Protein 4V35 (pdb70)

Foldseek 3Di:
DDDFAFDDPVVLVLLLQLLQPFFCLLSLLSQLRPWGWDAQPVSNWIWTWDDFDQETETEEQIGHDDVSSLVVLVVVLVVSVVVVGWYKYFWYAPVCQVSLVVSFWHWFFWFKWWKAFLQPFDLPDDDDLSVVLVCLQVVCVVQQKDKDKDDQPPPDLVLVVVQVVQQPDLGDSAHDSDSSSLSSFMKMFIDGNNRTFKMWTKRDHNDQAEIETGDITGHPPDPPSRVVNVVSVVSVVSSVVVHGMYIDTTDTLLQDDDDPVDDVSHPVSQLLAADPPGGDNCPCVVVSSCSRVTDMGTIIMITRPPDDCVVVSVRNSSSRD

Radius of gyration: 19.85 Å; Cα contacts (8 Å, |Δi|>4): 636; chains: 1; bounding box: 52×57×40 Å

Nearest PDB structures (foldseek):
  4v35-assembly1_A  TM=1.003E+00  e=7.339E-68  Pseudomonas aeruginosa PAO1
  4v34-assembly1_A  TM=1.002E+00  e=3.582E-64  Pseudomonas aeruginosa PAO1
  7duw-assembly1_A  TM=9.086E-01  e=1.134E-32  Rhizobium tropici
  7f47-assembly1_A  TM=8.900E-01  e=1.685E-32  Rhizobium etli CFN 42
  4v36-assembly2_B  TM=8.864E-01  e=5.857E-29  Bacillus licheniformis

GO terms:
  GO:0055091 phospholipid homeostasis (P, IDA)
  GO:0047637 phosphatidylglycerol alanyltransferase activity (F, IDA)

B-factor: mean 48.6, std 17.63, range [17.89, 118.66]

Secondary structure (DSSP, 8-state):
-PPP----HHHHHHHHHHHHTSS-GGGGGGGGS-SEEEE-TTSS-EEEEEEETTEEEEESSPBS-HHHHHHHHHHHHHHHHHTT-EEEEEEE-GGGHHHHHHTTEEEEEEEEEEEEETTT--TTSSSHHHHHHHHHHHHHHHTTEEEEEE-TT-S-HHHHHHHHHHT----TTS----HHHHTTSEEEEEEETTEEEEEEEEE--SSSSEEEEEEEEE-TTS-TTHHHHHHHHHHHHHHHTT-SEEEEEEEEGGGSPP-TT--GGGTGGGGGSEETTEE---TTHHHHHHTT--EEEEEEEEEETTS-THHHHHHHHHHH-

Organism: Pseudomonas aeruginosa (strain ATCC 15692 / DSM 22644 / CIP 104116 / JCM 14847 / LMG 12228 / 1C / PRS 101 / PAO1) (NCBI:txid208964)

InterPro domains:
  IPR016181 Acyl-CoA N-acyltransferase [SSF55729] (676-851)
  IPR022791 Lysylphosphatidylglycerol synthetase/glycosyltransferase AglD [PF03706] (43-329)
  IPR024320 Phosphatidylglycerol lysyltransferase, C-terminal [PF09924] (565-853)
  IPR051211 Phosphatidylglycerol lysyltransferase [PTHR34697] (87-881)

Sequence (321 aa):
PPAIREPNAEELQRAARIIRHSDQPDGGLALTGDKALLFHESDDAFLMYARRGRSMIALYDPIGPAMQRAELIWQFRDLCDLHHARPVFYQVRAENLPFYMMDIGLTALKLGEEARVDLLRFDLENAGAAMKDLRYTWNRGQRDGLALEFHEPGQAPLDELKAISDAWLEKGFSLGRFTPAYLNFFRIAIVRHQGKPVAFANLLETDSRELASLDLMRVHPDAPKLTMEFLMLGLILHYKAQGHARFSLGMVPLAGLQPRRGAPLTQRLGALVFRRGEQFYNFQGLRRFKDKFQPDWEPRYLAVPAGLDPLVALADTAALIA

Solvent-accessible surface area: 14997 Å² total; per-residue (Å²): 114,116,91,56,138,113,16,74,80,98,20,29,103,76,0,4,74,7,8,108,136,10,77,40,1,36,0,1,4,0,10,26,12,35,0,9,23,33,29,24,96,69,59,49,0,0,1,3,9,15,99,117,50,156,0,0,0,0,1,32,8,2,4,7,70,60,135,33,47,14,77,0,0,126,57,0,53,93,34,0,76,94,28,157,11,54,2,0,0,5,29,0,87,51,98,6,47,80,68,1,99,92,7,30,2,61,19,5,28,0,0,36,8,0,36,1,26,0,127,190,13,57,29,138,70,96,50,73,26,2,133,83,1,67,140,6,56,91,107,0,96,104,54,26,5,57,37,44,72,40,96,58,43,125,10,41,68,114,61,0,31,64,5,7,103,41,125,112,120,124,1,8,28,57,0,68,44,55,67,77,3,1,75,66,14,95,5,0,0,0,52,45,145,48,110,28,2,0,0,0,0,2,1,35,14,105,38,140,93,11,0,2,28,22,2,32,18,25,37,88,113,15,40,113,47,0,76,15,1,0,9,0,3,0,0,41,42,1,69,87,92,36,13,22,110,0,1,7,23,29,0,8,23,39,5,19,145,121,124,99,81,14,81,109,67,68,119,41,0,19,43,5,26,119,115,78,188,100,82,88,74,54,179,41,55,91,59,31,22,59,82,0,104,13,72,62,89,38,12,43,0,0,1,16,36,86,127,98,28,93,70,1,2,52,16,0,15,38,27,13,86

Structure (mmCIF, N/CA/C/O backbone):
data_4V35
#
_entry.id   4V35
#
_cell.length_a   94.180
_cell.length_b   94.180
_cell.length_c   166.860
_cell.angle_alpha   90.00
_cell.angle_beta   90.00
_cell.angle_gamma   90.00
#
_symmetry.space_group_name_H-M   'P 41 2 2'
#
loop_
_entity.id
_entity.type
_entity.pdbx_description
1 polymer 'ALANYL-TRNA-DEPENDENT L-ALANYL- PHOPHATIDYLGLYCEROL SYNTHASE'
2 non-polymer 'SULFATE ION'
3 non-polymer GLYCEROL
4 non-polymer 'ACETATE ION'
5 non-polymer 'CALCIUM ION'
6 non-polymer 'SODIUM ION'
7 non-polymer 'CHLORIDE ION'
8 water water
#
loop_
_atom_site.group_PDB
_atom_site.id
_atom_site.type_symbol
_atom_site.label_atom_id
_atom_site.label_alt_id
_atom_site.label_comp_id
_atom_site.label_asym_id
_atom_site.label_entity_id
_atom_site.label_seq_id
_atom_site.pdbx_PDB_ins_code
_atom_site.Cartn_x
_atom_site.Cartn_y
_atom_site.Cartn_z
_atom_site.occupancy
_atom_site.B_iso_or_equiv
_atom_site.auth_seq_id
_atom_site.auth_comp_id
_atom_site.auth_asym_id
_atom_site.auth_atom_id
_atom_site.pdbx_PDB_model_num
ATOM 1 N N . PRO A 1 7 ? 225.520 117.402 176.369 1.00 92.99 546 PRO A N 1
ATOM 2 C CA . PRO A 1 7 ? 224.621 118.425 176.926 1.00 91.44 546 PRO A CA 1
ATOM 3 C C . PRO A 1 7 ? 223.398 118.639 176.044 1.00 94.42 546 PRO A C 1
ATOM 4 O O . PRO A 1 7 ? 223.562 118.887 174.848 1.00 97.17 546 PRO A O 1
ATOM 8 N N . PRO A 1 8 ? 222.191 118.556 176.629 1.00 93.71 547 PRO A N 1
ATOM 9 C CA . PRO A 1 8 ? 220.919 118.740 175.916 1.00 92.46 547 PRO A CA 1
ATOM 10 C C . PRO A 1 8 ? 220.908 120.003 175.061 1.00 86.00 547 PRO A C 1
ATOM 11 O O . PRO A 1 8 ? 221.524 121.007 175.424 1.00 91.78 547 PRO A O 1
ATOM 15 N N . ALA A 1 9 ? 220.216 119.947 173.931 1.00 72.63 548 ALA A N 1
ATOM 16 C CA . ALA A 1 9 ? 220.251 121.041 172.972 1.00 68.99 548 ALA A CA 1
ATOM 17 C C . ALA A 1 9 ? 219.445 122.248 173.434 1.00 73.16 548 ALA A C 1
ATOM 18 O O . ALA A 1 9 ? 218.378 122.115 174.039 1.00 73.46 548 ALA A O 1
ATOM 20 N N . ILE A 1 10 ? 219.982 123.428 173.152 1.00 74.96 549 ILE A N 1
ATOM 21 C CA . ILE A 1 10 ? 219.263 124.677 173.338 1.00 71.78 549 ILE A CA 1
ATOM 22 C C . ILE A 1 10 ? 218.082 124.728 172.370 1.00 73.70 549 ILE A C 1
ATOM 23 O O . ILE A 1 10 ? 218.259 124.525 171.169 1.00 82.88 549 ILE A O 1
ATOM 28 N N . ARG A 1 11 ? 216.881 124.990 172.878 1.00 66.69 550 ARG A N 1
ATOM 29 C CA . ARG A 1 11 ? 215.708 125.050 172.009 1.00 63.22 550 ARG A CA 1
ATOM 30 C C . ARG A 1 11 ? 214.722 126.151 172.385 1.00 55.99 550 ARG A C 1
ATOM 31 O O . ARG A 1 11 ? 214.761 126.701 173.485 1.00 53.04 550 ARG A O 1
ATOM 39 N N . GLU A 1 12 ? 213.829 126.450 171.450 1.00 58.42 551 GLU A N 1
ATOM 40 C CA . GLU A 1 12 ? 212.762 127.413 171.674 1.00 55.38 551 GLU A CA 1
ATOM 41 C C . GLU A 1 12 ? 211.730 126.848 172.643 1.00 53.18 551 GLU A C 1
ATOM 42 O O . GLU A 1 12 ? 211.544 125.638 172.720 1.00 54.30 551 GLU A O 1
ATOM 48 N N . PRO A 1 13 ? 211.068 127.731 173.404 1.00 53.06 552 PRO A N 1
ATOM 49 C CA . PRO A 1 13 ? 210.069 127.291 174.379 1.00 50.85 552 PRO A CA 1
ATOM 50 C C . PRO A 1 13 ? 208.782 126.782 173.723 1.00 52.28 552 PRO A C 1
ATOM 51 O O . PRO A 1 13 ? 208.449 127.221 172.628 1.00 48.10 552 PRO A O 1
ATOM 55 N N . ASN A 1 14 ? 208.076 125.871 174.389 1.00 55.14 553 ASN A N 1
ATOM 56 C CA . ASN A 1 14 ? 206.74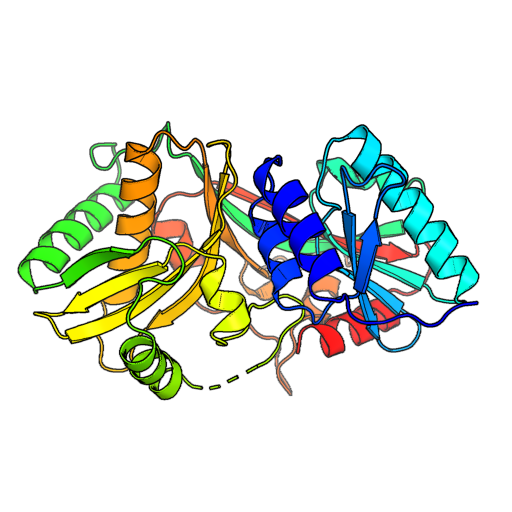7 125.446 173.945 1.00 62.30 553 ASN A CA 1
ATOM 57 C C . ASN A 1 14 ? 205.649 126.349 174.512 1.00 62.91 553 ASN A C 1
ATOM 58 O O . ASN A 1 14 ? 205.925 127.253 175.301 1.00 61.32 553 ASN A O 1
ATOM 63 N N . ALA A 1 15 ? 204.408 126.086 174.116 1.00 64.97 554 ALA A N 1
ATOM 64 C CA . ALA A 1 15 ? 203.276 126.902 174.536 1.00 62.16 554 ALA A CA 1
ATOM 65 C C . ALA A 1 15 ? 203.158 126.945 176.053 1.00 63.18 554 ALA A C 1
ATOM 66 O O . ALA A 1 15 ? 202.783 127.969 176.626 1.00 56.68 554 ALA A O 1
ATOM 68 N N . GLU A 1 16 ? 203.484 125.828 176.694 1.00 62.86 555 GLU A N 1
ATOM 69 C CA . GLU A 1 16 ? 203.390 125.718 178.141 1.00 58.15 555 GLU A CA 1
ATOM 70 C C . GLU A 1 16 ? 204.469 126.556 178.814 1.00 61.41 555 GLU A C 1
ATOM 71 O O . GLU A 1 16 ? 204.218 127.235 179.809 1.00 57.77 555 GLU A O 1
ATOM 77 N N . GLU A 1 17 ? 205.675 126.519 178.265 1.00 59.69 556 GLU A N 1
ATOM 78 C CA . GLU A 1 17 ? 206.765 127.285 178.842 1.00 55.53 556 GLU A CA 1
ATOM 79 C C . GLU A 1 17 ? 206.471 128.779 178.712 1.00 52.63 556 GLU A C 1
ATOM 80 O O . GLU A 1 17 ? 206.770 129.565 179.611 1.00 50.91 556 GLU A O 1
ATOM 86 N N . LEU A 1 18 ? 205.857 129.162 177.601 1.00 49.36 557 LEU A N 1
ATOM 87 C CA . LEU A 1 18 ? 205.505 130.558 177.381 1.00 48.02 557 LEU A CA 1
ATOM 88 C C . LEU A 1 18 ? 204.476 131.036 178.403 1.00 43.68 557 LEU A C 1
ATOM 89 O O . LEU A 1 18 ? 204.562 132.153 178.901 1.00 44.73 557 LEU A O 1
ATOM 94 N N . GLN A 1 19 ? 203.508 130.183 178.716 1.00 45.16 558 GLN A N 1
ATOM 95 C CA . GLN A 1 19 ? 202.507 130.510 179.725 1.00 53.35 558 GLN A CA 1
ATOM 96 C C . GLN A 1 19 ? 203.165 130.693 181.102 1.00 50.94 558 GLN A C 1
ATOM 97 O O . GLN A 1 19 ? 202.782 131.576 181.872 1.00 47.90 558 GLN A O 1
ATOM 103 N N . ARG A 1 20 ? 204.171 129.877 181.399 1.00 52.85 559 ARG A N 1
ATOM 104 C CA . ARG A 1 20 ? 204.925 130.037 182.638 1.00 52.22 559 ARG A CA 1
ATOM 105 C C . ARG A 1 20 ? 205.656 131.373 182.657 1.00 47.87 559 ARG A C 1
ATOM 106 O O . ARG A 1 20 ? 205.644 132.065 183.669 1.00 49.03 559 ARG A O 1
ATOM 114 N N . ALA A 1 21 ? 206.272 131.750 181.537 1.00 43.14 560 ALA A N 1
ATOM 115 C CA . ALA A 1 21 ? 206.950 133.039 181.461 1.00 36.31 560 ALA A CA 1
ATOM 116 C C . ALA A 1 21 ? 205.957 134.173 181.687 1.00 42.23 560 ALA A C 1
ATOM 117 O O . ALA A 1 21 ? 206.225 135.126 182.433 1.00 36.84 560 ALA A O 1
ATOM 119 N N . ALA A 1 22 ? 204.799 134.050 181.048 1.00 38.55 561 ALA A N 1
ATOM 120 C CA . ALA A 1 22 ? 203.761 135.060 181.144 1.00 37.19 561 ALA A CA 1
ATOM 121 C C . ALA A 1 22 ? 203.347 135.298 182.603 1.00 45.07 561 ALA A C 1
ATOM 122 O O . ALA A 1 22 ? 203.181 136.443 183.022 1.00 44.57 561 ALA A O 1
ATOM 124 N N . ARG A 1 23 ? 203.191 134.216 183.367 1.00 37.79 562 ARG A N 1
ATOM 125 C CA . ARG A 1 23 ? 202.838 134.311 184.786 1.00 47.37 562 ARG A CA 1
ATOM 126 C C . ARG A 1 23 ? 203.918 135.079 185.539 1.00 42.51 562 ARG A C 1
ATOM 127 O O . ARG A 1 23 ? 203.640 136.011 186.298 1.00 41.94 562 ARG A O 1
ATOM 131 N N . ILE A 1 24 ? 205.157 134.673 185.309 1.00 37.72 563 ILE A N 1
ATOM 132 C CA . ILE A 1 24 ? 206.300 135.305 185.933 1.00 38.99 563 ILE A CA 1
ATOM 133 C C . ILE A 1 24 ? 206.368 136.795 185.599 1.00 39.40 563 ILE A C 1
ATOM 134 O O . ILE A 1 24 ? 206.617 137.622 186.475 1.00 39.95 563 ILE A O 1
ATOM 139 N N . ILE A 1 25 ? 206.108 137.147 184.345 1.00 41.16 564 ILE A N 1
ATOM 140 C CA . ILE A 1 25 ? 206.137 138.551 183.968 1.00 39.36 564 ILE A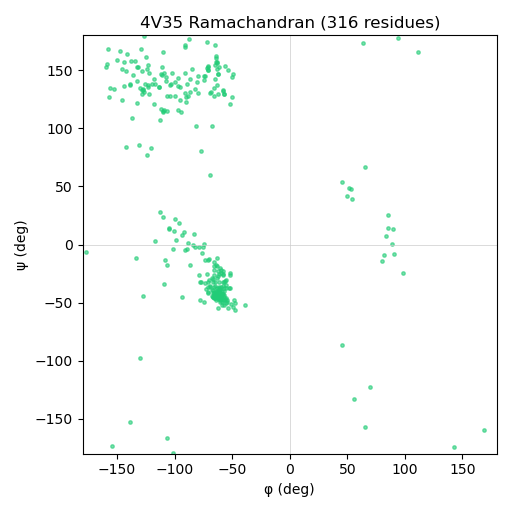 CA 1
ATOM 141 C C . ILE A 1 25 ? 205.050 139.317 184.711 1.00 36.02 564 ILE A C 1
ATOM 142 O O . ILE A 1 25 ? 205.292 140.406 185.225 1.00 41.82 564 ILE A O 1
ATOM 147 N N . ARG A 1 26 ? 203.859 138.734 184.782 1.00 34.08 565 ARG A N 1
ATOM 148 C CA . ARG A 1 26 ? 202.735 139.402 185.428 1.00 37.64 565 ARG A CA 1
ATOM 149 C C . ARG A 1 26 ? 203.043 139.719 186.889 1.00 45.36 565 ARG A C 1
ATOM 150 O O . ARG A 1 26 ? 202.639 140.759 187.411 1.00 45.47 565 ARG A O 1
ATOM 158 N N . HIS A 1 27 ? 203.767 138.815 187.538 1.00 38.80 566 HIS A N 1
ATOM 159 C CA . HIS A 1 27 ? 204.048 138.948 188.961 1.00 40.20 566 HIS A CA 1
ATOM 160 C C . HIS A 1 27 ? 205.248 139.835 189.219 1.00 40.38 566 HIS A C 1
ATOM 161 O O . HIS A 1 27 ? 205.631 140.035 190.359 1.00 44.81 566 HIS A O 1
ATOM 168 N N . SER A 1 28 ? 205.853 140.348 188.156 1.00 32.92 567 SER A N 1
ATOM 169 C CA . SER A 1 28 ? 207.107 141.074 188.287 1.00 32.14 567 SER A CA 1
ATOM 170 C C . SER A 1 28 ? 206.901 142.579 188.238 1.00 32.81 567 SER A C 1
ATOM 171 O O . SER A 1 28 ? 205.780 143.062 188.111 1.00 39.04 567 SER A O 1
ATOM 174 N N . ASP A 1 29 ? 208.000 143.316 188.342 1.00 35.37 568 ASP A N 1
ATOM 175 C CA . ASP A 1 29 ? 207.991 144.741 188.035 1.00 37.76 568 ASP A CA 1
ATOM 176 C C . ASP A 1 29 ? 208.765 144.996 186.752 1.00 30.14 568 ASP A C 1
ATOM 177 O O . ASP A 1 29 ? 209.267 146.087 186.548 1.00 33.70 568 ASP A O 1
ATOM 182 N N . GLN A 1 30 ? 208.878 143.985 185.894 1.00 29.66 569 GLN A N 1
ATOM 183 C CA . GLN A 1 30 ? 209.679 144.121 184.674 1.00 26.12 569 GLN A CA 1
ATOM 184 C C . GLN A 1 30 ? 208.882 143.809 183.408 1.00 30.70 569 GLN A C 1
ATOM 185 O O . GLN A 1 30 ? 209.033 142.730 182.837 1.00 35.11 569 GLN A O 1
ATOM 191 N N . PRO A 1 31 ? 208.036 144.754 182.963 1.00 34.46 570 PRO A N 1
ATOM 192 C CA . PRO A 1 31 ? 207.186 144.534 181.772 1.00 30.38 570 PRO A CA 1
ATOM 193 C C . PRO A 1 31 ? 207.978 144.130 180.518 1.00 33.75 570 PRO A C 1
ATOM 194 O O . PRO A 1 31 ? 207.470 143.391 179.674 1.00 28.19 570 PRO A O 1
ATOM 198 N N . ASP A 1 32 ? 209.218 144.589 180.405 1.00 25.02 571 ASP A N 1
ATOM 199 C CA . ASP A 1 32 ? 210.024 144.265 179.238 1.00 30.90 571 ASP A CA 1
ATOM 200 C C . ASP A 1 32 ? 210.314 142.767 179.110 1.00 33.07 571 ASP A C 1
ATOM 201 O O . ASP A 1 32 ? 210.755 142.303 178.059 1.00 35.74 571 ASP A O 1
ATOM 206 N N . GLY A 1 33 ? 210.028 142.002 180.157 1.00 28.02 572 GLY A N 1
ATOM 207 C CA . GLY A 1 33 ? 210.122 140.559 180.044 1.00 26.98 572 GLY A CA 1
ATOM 208 C C . GLY A 1 33 ? 209.148 139.992 179.028 1.00 27.97 572 GLY A C 1
ATOM 209 O O . GLY A 1 33 ? 209.313 138.853 178.558 1.00 37.13 572 GLY A O 1
ATOM 210 N N . GLY A 1 34 ? 208.126 140.777 178.688 1.00 26.77 573 GLY A N 1
ATOM 211 C CA . GLY A 1 34 ? 207.175 140.407 177.650 1.00 33.28 573 GLY A CA 1
ATOM 212 C C . GLY A 1 34 ? 207.833 140.014 176.326 1.00 37.96 573 GLY A C 1
ATOM 213 O O . GLY A 1 34 ? 207.248 139.266 175.552 1.00 41.99 573 GLY A O 1
ATOM 214 N N . LEU A 1 35 ? 209.050 140.505 176.074 1.00 34.14 574 LEU A N 1
ATOM 215 C CA . LEU A 1 35 ? 209.780 140.158 174.854 1.00 31.91 574 LEU A CA 1
ATOM 216 C C . LEU A 1 35 ? 210.015 138.652 174.754 1.00 37.85 574 LEU A C 1
ATOM 217 O O . LEU A 1 35 ? 210.217 138.122 173.663 1.00 38.79 574 LEU A O 1
ATOM 222 N N . ALA A 1 36 ? 209.965 137.963 175.889 1.00 31.60 575 ALA A N 1
ATOM 223 C CA . ALA A 1 36 ? 210.093 136.506 175.906 1.00 32.08 575 ALA A CA 1
ATOM 224 C C . ALA A 1 36 ? 208.967 135.819 175.138 1.00 36.85 575 ALA A C 1
ATOM 225 O O . ALA A 1 36 ? 209.116 134.693 174.624 1.00 33.22 575 ALA A O 1
ATOM 227 N N . LEU A 1 37 ? 207.831 136.496 175.073 1.00 34.60 576 LEU A N 1
ATOM 228 C CA . LEU A 1 37 ? 206.626 135.868 174.567 1.00 37.69 576 LEU A CA 1
ATOM 229 C C . LEU A 1 37 ? 206.605 135.703 173.044 1.00 37.85 576 LEU A C 1
ATOM 230 O O . LEU A 1 37 ? 205.649 135.150 172.508 1.00 42.72 576 LEU A O 1
ATOM 235 N N . THR A 1 38 ? 207.631 136.176 172.337 1.00 40.12 577 THR A N 1
ATOM 236 C CA . THR A 1 38 ? 207.694 135.917 170.883 1.00 44.52 577 THR A CA 1
ATOM 237 C C . THR A 1 38 ? 208.013 134.453 170.621 1.00 49.59 577 THR A C 1
ATOM 238 O O . THR A 1 38 ? 207.696 133.914 169.569 1.00 50.42 577 THR A O 1
ATOM 242 N N . GLY A 1 39 ? 208.672 133.815 171.579 1.00 54.21 578 GLY A N 1
ATOM 243 C CA . GLY A 1 39 ? 209.029 132.419 171.430 1.00 47.16 578 GLY A CA 1
ATOM 244 C C . GLY A 1 39 ? 210.313 132.189 170.652 1.00 46.03 578 GLY A C 1
ATOM 245 O O . GLY A 1 39 ? 210.653 131.046 170.357 1.00 46.74 578 GLY A O 1
ATOM 246 N N . ASP A 1 40 ? 211.043 133.255 170.333 1.00 43.04 579 ASP A N 1
ATOM 247 C CA . ASP A 1 40 ? 212.281 133.092 169.571 1.00 48.54 579 ASP A CA 1
ATOM 248 C C . ASP A 1 40 ? 213.522 133.112 170.475 1.00 45.34 579 ASP A C 1
ATOM 249 O O . ASP A 1 40 ? 214.650 133.069 169.995 1.00 49.60 579 ASP A O 1
ATOM 254 N N . LYS A 1 41 ? 213.312 133.187 171.783 1.00 39.15 580 LYS A N 1
ATOM 255 C CA . LYS A 1 41 ? 214.425 133.092 172.718 1.00 38.95 580 LYS A CA 1
ATOM 256 C C . LYS A 1 41 ? 214.280 131.878 173.616 1.00 40.20 580 LYS A C 1
ATOM 257 O O . LYS A 1 41 ? 213.185 131.575 174.082 1.00 44.44 580 LYS A O 1
ATOM 263 N N . ALA A 1 42 ? 215.387 131.178 173.847 1.00 32.73 581 ALA A N 1
ATOM 264 C CA . ALA A 1 42 ? 215.408 130.104 174.827 1.00 34.05 581 ALA A CA 1
ATOM 265 C C . ALA A 1 42 ? 215.139 130.661 176.222 1.00 34.35 581 ALA A C 1
ATOM 266 O O . ALA A 1 42 ? 215.458 131.809 176.519 1.00 33.26 581 ALA A O 1
ATOM 268 N N . LEU A 1 43 ? 214.546 129.833 177.071 1.00 41.97 582 LEU A N 1
ATOM 269 C CA . LEU A 1 43 ? 214.174 130.251 178.410 1.00 41.76 582 LEU A CA 1
ATOM 270 C C . LEU A 1 43 ? 214.843 129.366 179.433 1.00 42.99 582 LEU A C 1
ATOM 271 O O . LEU A 1 43 ? 214.789 128.140 179.358 1.00 38.41 582 LEU A O 1
ATOM 276 N N . LEU A 1 44 ? 215.481 130.006 180.394 1.00 38.61 583 LEU A N 1
ATOM 277 C CA . LEU A 1 44 ? 216.102 129.302 181.486 1.00 35.05 583 LEU A CA 1
ATOM 278 C C . LEU A 1 44 ? 215.305 129.645 182.723 1.00 35.34 583 LEU A C 1
ATOM 279 O O . LEU A 1 44 ? 215.240 130.813 183.110 1.00 38.44 583 LEU A O 1
ATOM 284 N N . PHE A 1 45 ? 214.678 128.642 183.324 1.00 36.45 584 PHE A N 1
ATOM 285 C CA . PHE A 1 45 ? 213.827 128.875 184.486 1.00 38.15 584 PHE A CA 1
ATOM 286 C C . PHE A 1 45 ? 214.544 128.623 185.799 1.00 39.11 584 PHE A C 1
ATOM 287 O O . PHE A 1 45 ? 215.272 127.642 185.962 1.00 48.09 584 PHE A O 1
ATOM 295 N N . HIS A 1 46 ? 214.329 129.520 186.745 1.00 40.33 585 HIS A N 1
ATOM 296 C CA . HIS A 1 46 ? 214.792 129.285 188.094 1.00 39.72 585 HIS A CA 1
ATOM 297 C C . HIS A 1 46 ? 214.089 128.046 188.652 1.00 45.63 585 HIS A C 1
ATOM 298 O O . HIS A 1 46 ? 212.930 127.795 188.323 1.00 41.34 585 HIS A O 1
ATOM 305 N N . GLU A 1 47 ? 214.780 127.286 189.497 1.00 51.07 586 GLU A N 1
ATOM 306 C CA . GLU A 1 47 ? 214.248 126.022 190.007 1.00 61.43 586 GLU A CA 1
ATOM 307 C C . GLU A 1 47 ? 213.081 126.217 190.964 1.00 65.70 586 GLU A C 1
ATOM 308 O O . GLU A 1 47 ? 213.145 125.790 192.114 1.00 89.38 586 GLU A O 1
ATOM 310 N N . SER A 1 48 ? 212.014 126.838 190.475 1.00 58.42 587 SER A N 1
ATOM 311 C CA . SER A 1 48 ? 210.825 127.150 191.269 1.00 60.72 587 SER A CA 1
ATOM 312 C C . SER A 1 48 ? 209.759 127.791 190.397 1.00 62.97 587 SER A C 1
ATOM 313 O O . SER A 1 48 ? 208.650 128.059 190.849 1.00 60.27 587 SER A O 1
ATOM 316 N N . ASP A 1 49 ? 210.135 128.060 189.149 1.00 60.37 588 ASP A N 1
ATOM 317 C CA . ASP A 1 49 ? 209.292 128.747 188.172 1.00 62.76 588 ASP A CA 1
ATOM 318 C C . ASP A 1 49 ? 208.756 130.089 188.648 1.00 52.93 588 ASP A C 1
ATOM 319 O O . ASP A 1 49 ? 207.621 130.447 188.368 1.00 62.37 588 ASP A O 1
ATOM 324 N N . ASP A 1 50 ? 209.590 130.836 189.354 1.00 54.24 589 ASP A N 1
ATOM 325 C CA . ASP A 1 50 ? 209.217 132.149 189.847 1.00 51.54 589 ASP A CA 1
ATOM 326 C C . ASP A 1 50 ? 210.118 133.206 189.211 1.00 47.21 589 ASP A C 1
ATOM 327 O O . ASP A 1 50 ? 210.026 134.396 189.520 1.00 45.36 589 ASP A O 1
ATOM 332 N N . ALA A 1 51 ? 210.990 132.753 188.316 1.00 39.82 590 ALA A N 1
ATOM 333 C CA . ALA A 1 51 ? 211.924 133.639 187.629 1.00 37.48 590 ALA A CA 1
ATOM 334 C C . ALA A 1 51 ? 212.433 132.984 186.359 1.00 35.69 590 ALA A C 1
ATOM 335 O O . ALA A 1 51 ? 212.511 131.757 186.270 1.00 35.43 590 ALA A O 1
ATOM 337 N N . PHE A 1 52 ? 212.815 133.789 185.382 1.00 31.90 591 PHE A N 1
ATOM 338 C CA . PHE A 1 52 ? 213.419 133.219 184.194 1.00 30.17 591 PHE A CA 1
ATOM 339 C C . PHE A 1 52 ? 214.402 134.176 183.582 1.00 34.77 591 PHE A C 1
ATOM 340 O O . PHE A 1 52 ? 214.353 135.377 183.848 1.00 35.67 591 PHE A O 1
ATOM 348 N N . LEU A 1 53 ? 215.304 133.604 182.783 1.00 34.44 592 LEU A N 1
ATOM 349 C CA . LEU A 1 53 ? 216.277 134.317 181.975 1.00 36.83 592 LEU A CA 1
ATOM 350 C C . LEU A 1 53 ? 216.018 133.941 180.508 1.00 37.51 592 LEU A C 1
ATOM 351 O O . LEU A 1 53 ? 215.773 132.771 180.202 1.00 35.06 592 LEU A O 1
ATOM 356 N N . MET A 1 54 ? 216.072 134.908 179.601 1.00 30.06 593 MET A N 1
ATOM 357 C CA . MET A 1 54 ? 215.872 134.583 178.193 1.00 34.11 593 MET A CA 1
ATOM 358 C C . MET A 1 54 ? 217.109 134.908 177.388 1.00 33.69 593 MET A C 1
ATOM 359 O O . MET A 1 54 ? 217.802 135.887 177.652 1.00 31.34 593 MET A O 1
ATOM 364 N N . TYR A 1 55 ? 217.406 134.069 176.411 1.00 32.86 594 TYR A N 1
ATOM 365 C CA . TYR A 1 55 ? 218.671 134.209 175.722 1.00 32.72 594 TYR A CA 1
ATOM 366 C C . TYR A 1 55 ? 218.645 133.562 174.340 1.00 35.07 594 TYR A C 1
ATOM 367 O O . TYR A 1 55 ? 217.724 132.821 173.992 1.00 40.27 594 TYR A O 1
ATOM 376 N N . ALA A 1 56 ? 219.671 133.855 173.558 1.00 36.13 595 ALA A N 1
ATOM 377 C CA . ALA A 1 56 ? 219.814 133.273 172.234 1.00 40.41 595 ALA A CA 1
ATOM 378 C C . ALA A 1 56 ? 221.286 133.023 171.967 1.00 39.86 595 ALA A C 1
ATOM 379 O O . ALA A 1 56 ? 222.152 133.638 172.586 1.00 45.44 595 ALA A O 1
ATOM 381 N N . ARG A 1 57 ? 221.566 132.100 171.061 1.00 39.26 596 ARG A N 1
ATOM 382 C CA . ARG A 1 57 ? 222.934 131.769 170.743 1.00 40.88 596 ARG A CA 1
ATOM 383 C C . ARG A 1 57 ? 223.333 132.377 169.401 1.00 43.50 596 ARG A C 1
ATOM 384 O O . ARG A 1 57 ? 222.570 132.374 168.435 1.00 45.74 596 ARG A O 1
ATOM 392 N N . ARG A 1 58 ? 224.531 132.934 169.362 1.00 39.57 597 ARG A N 1
ATOM 393 C CA . ARG A 1 58 ? 225.083 133.438 168.124 1.00 38.63 597 ARG A CA 1
ATOM 394 C C . ARG A 1 58 ? 226.588 133.201 168.176 1.00 38.33 597 ARG A C 1
ATOM 395 O O . ARG A 1 58 ? 227.254 133.612 169.125 1.00 36.67 597 ARG A O 1
ATOM 403 N N . GLY A 1 59 ? 227.122 132.504 167.181 1.00 42.61 598 GLY A N 1
ATOM 404 C CA . GLY A 1 59 ? 228.508 132.077 167.237 1.00 43.00 598 GLY A CA 1
ATOM 405 C C . GLY A 1 59 ? 228.749 131.273 168.504 1.00 45.78 598 GLY A C 1
ATOM 406 O O . GLY A 1 59 ? 227.969 130.389 168.837 1.00 47.98 598 GLY A O 1
ATOM 407 N N . ARG A 1 60 ? 229.819 131.588 169.224 1.00 47.52 599 ARG A N 1
ATOM 408 C CA . ARG A 1 60 ? 230.107 130.897 170.475 1.00 49.83 599 ARG A CA 1
ATOM 409 C C . ARG A 1 60 ? 229.670 131.728 171.673 1.00 46.45 599 ARG A C 1
ATOM 410 O O . ARG A 1 60 ? 230.165 131.544 172.786 1.00 47.72 599 ARG A O 1
ATOM 418 N N . SER A 1 61 ? 228.747 132.653 171.437 1.00 36.15 600 SER A N 1
ATOM 419 C CA . SER A 1 61 ? 228.182 133.443 172.518 1.00 35.09 600 SER A CA 1
ATOM 420 C C . SER A 1 61 ? 226.761 133.016 172.815 1.00 34.82 600 SER A C 1
ATOM 421 O O . SER A 1 61 ? 225.986 132.708 171.907 1.00 38.48 600 SER A O 1
ATOM 424 N N . MET A 1 62 ? 226.431 132.988 174.096 1.00 34.12 601 MET A N 1
ATOM 425 C CA . MET A 1 62 ? 225.052 132.860 174.511 1.00 35.00 601 MET A CA 1
ATOM 426 C C . MET A 1 62 ? 224.663 134.177 175.110 1.00 32.84 601 MET A C 1
ATOM 427 O O . MET A 1 62 ? 225.196 134.603 176.132 1.00 35.44 601 MET A O 1
ATOM 432 N N . ILE A 1 63 ? 223.747 134.846 174.434 1.00 32.81 602 ILE A N 1
ATOM 433 C CA . ILE A 1 63 ? 223.482 136.225 174.736 1.00 27.00 602 ILE A CA 1
ATOM 434 C C . ILE A 1 63 ? 222.121 136.346 175.372 1.00 33.76 602 ILE A C 1
ATOM 435 O O . ILE A 1 63 ? 221.102 136.054 174.741 1.00 28.59 602 ILE A O 1
ATOM 440 N N . ALA A 1 64 ? 222.112 136.767 176.632 1.00 29.32 603 ALA A N 1
ATOM 441 C CA . ALA A 1 64 ? 220.865 136.988 177.343 1.00 28.09 603 ALA A CA 1
ATOM 442 C C . ALA A 1 64 ? 220.264 138.328 176.956 1.00 27.90 603 ALA A C 1
ATOM 443 O O . ALA A 1 64 ? 220.988 139.290 176.724 1.00 32.33 603 ALA A O 1
ATOM 445 N N . LEU A 1 65 ? 218.938 138.388 176.899 1.00 27.45 604 LEU A N 1
ATOM 446 C CA . LEU A 1 65 ? 218.249 139.652 176.690 1.00 31.63 604 LEU A CA 1
ATOM 447 C C . LEU A 1 65 ? 217.789 140.257 178.010 1.00 32.34 604 LEU A C 1
ATOM 448 O O . LEU A 1 65 ? 216.933 139.685 178.665 1.00 30.42 604 LEU A O 1
ATOM 453 N N . TYR A 1 66 ? 218.334 141.419 178.371 1.00 30.63 605 TYR A N 1
ATOM 454 C CA . TYR A 1 66 ? 218.029 142.109 179.643 1.00 27.07 605 TYR A CA 1
ATOM 455 C C . TYR A 1 66 ? 218.453 141.320 180.879 1.00 30.39 605 TYR A C 1
ATOM 456 O O . TYR A 1 66 ? 218.887 140.179 180.792 1.00 30.62 605 TYR A O 1
ATOM 465 N N . ASP A 1 67 ? 218.324 141.950 182.038 1.00 31.06 606 ASP A N 1
ATOM 466 C CA . ASP A 1 67 ? 218.458 141.247 183.299 1.00 27.64 606 ASP A CA 1
ATOM 467 C C . ASP A 1 67 ? 217.367 140.165 183.402 1.00 31.34 606 ASP A C 1
ATOM 468 O O . ASP A 1 67 ? 216.305 140.298 182.807 1.00 34.20 606 ASP A O 1
ATOM 473 N N . PRO A 1 68 ? 217.625 139.088 184.155 1.00 36.00 607 PRO A N 1
ATOM 474 C CA . PRO A 1 68 ? 216.587 138.072 184.395 1.00 31.18 607 PRO A CA 1
ATOM 475 C C . PRO A 1 68 ? 215.284 138.653 184.958 1.00 34.94 607 PRO A C 1
ATOM 476 O O . PRO A 1 68 ? 215.308 139.656 185.649 1.00 28.47 607 PRO A O 1
ATOM 480 N N . ILE A 1 69 ? 214.161 138.015 184.659 1.00 32.75 608 ILE A N 1
ATOM 481 C CA . ILE A 1 69 ? 212.871 138.463 185.139 1.00 28.33 608 ILE A CA 1
ATOM 482 C C . ILE A 1 69 ? 212.495 137.714 186.414 1.00 32.33 608 ILE A C 1
ATOM 483 O O . ILE A 1 69 ? 212.465 136.488 186.420 1.00 38.15 608 ILE A O 1
ATOM 488 N N . GLY A 1 70 ? 212.206 138.444 187.491 1.00 30.47 609 GLY A N 1
ATOM 489 C CA . GLY A 1 70 ? 211.828 137.823 188.753 1.00 28.86 609 GLY A CA 1
ATOM 490 C C . GLY A 1 70 ? 212.388 138.576 189.951 1.00 34.44 609 GLY A C 1
ATOM 491 O O . GLY A 1 70 ? 212.970 139.647 189.792 1.00 39.30 609 GLY A O 1
ATOM 492 N N . PRO A 1 71 ? 212.205 138.025 191.162 1.00 37.64 610 PRO A N 1
ATOM 493 C CA . PRO A 1 71 ? 212.715 138.634 192.404 1.00 39.85 610 PRO A CA 1
ATOM 494 C C . PRO A 1 71 ? 214.243 138.708 192.465 1.00 45.30 610 PRO A C 1
ATOM 495 O O . PRO A 1 71 ? 214.943 137.949 191.792 1.00 43.56 610 PRO A O 1
ATOM 499 N N . ALA A 1 72 ? 214.754 139.621 193.283 1.00 51.86 611 ALA A N 1
ATOM 500 C CA . ALA A 1 72 ? 216.179 139.975 193.267 1.00 52.35 611 ALA A CA 1
ATOM 501 C C . ALA A 1 72 ? 217.119 138.778 193.438 1.00 40.58 611 ALA A C 1
ATOM 502 O O . ALA A 1 72 ? 218.080 138.595 192.674 1.00 38.49 611 ALA A O 1
ATOM 504 N N . MET A 1 73 ? 216.824 137.974 194.450 1.00 37.96 612 MET A N 1
ATOM 505 C CA . MET A 1 73 ? 217.633 136.812 194.779 1.00 41.26 612 MET A CA 1
ATOM 506 C C . MET A 1 73 ? 217.620 135.806 193.632 1.00 41.83 612 MET A C 1
ATOM 507 O O . MET A 1 73 ? 218.657 135.272 193.242 1.00 40.33 612 MET A O 1
ATOM 512 N N . GLN A 1 74 ? 216.442 135.571 193.074 1.00 38.96 613 GLN A N 1
ATOM 513 C CA . GLN A 1 74 ? 216.329 134.667 191.940 1.00 35.90 613 GLN A CA 1
ATOM 514 C C . GLN A 1 74 ? 217.054 135.199 190.716 1.00 35.76 613 GLN A C 1
ATOM 515 O O . GLN A 1 74 ? 217.628 134.419 189.958 1.00 36.43 613 GLN A O 1
ATOM 521 N N . ARG A 1 75 ? 217.041 136.517 190.521 1.00 39.34 614 ARG A N 1
ATOM 522 C CA . ARG A 1 75 ? 217.792 137.096 189.402 1.00 34.95 614 ARG A CA 1
ATOM 523 C C . ARG A 1 75 ? 219.275 136.796 189.594 1.00 39.95 614 ARG A C 1
ATOM 524 O O . ARG A 1 75 ? 219.960 136.330 188.672 1.00 41.05 614 ARG A O 1
ATOM 532 N N . ALA A 1 76 ? 219.764 137.029 190.810 1.00 38.49 615 ALA A N 1
ATOM 533 C CA . ALA A 1 76 ? 221.176 136.807 191.083 1.00 39.33 615 ALA A CA 1
ATOM 534 C C . ALA A 1 76 ? 221.536 135.331 190.858 1.00 37.94 615 ALA A C 1
ATOM 535 O O . ALA A 1 76 ? 222.570 135.013 190.278 1.00 35.70 615 ALA A O 1
ATOM 537 N N . GLU A 1 77 ? 220.656 134.436 191.295 1.00 31.77 616 GLU A N 1
ATOM 538 C CA . GLU A 1 77 ? 220.883 133.005 191.153 1.00 36.59 616 GLU A CA 1
ATOM 539 C C . GLU A 1 77 ? 220.812 132.562 189.686 1.00 39.97 616 GLU A C 1
ATOM 540 O O . GLU A 1 77 ? 221.571 131.693 189.250 1.00 37.46 616 GLU A O 1
ATOM 546 N N . LEU A 1 78 ? 219.923 133.169 188.913 1.00 30.17 617 LEU A N 1
ATOM 547 C CA . LEU A 1 78 ? 219.837 132.808 187.500 1.00 37.60 617 LEU A CA 1
ATOM 548 C C . LEU A 1 78 ? 221.109 133.225 186.751 1.00 38.94 617 LEU A C 1
ATOM 549 O O . LEU A 1 78 ? 221.558 132.546 185.821 1.00 39.58 617 LEU A O 1
ATOM 554 N N . ILE A 1 79 ? 221.717 134.319 187.185 1.00 30.87 618 ILE A N 1
ATOM 555 C CA . ILE A 1 79 ? 222.931 134.775 186.538 1.00 33.40 618 ILE A CA 1
ATOM 556 C C . ILE A 1 79 ? 224.046 133.740 186.743 1.00 36.30 618 ILE A C 1
ATOM 557 O O . ILE A 1 79 ? 224.722 133.367 185.778 1.00 33.88 618 ILE A O 1
ATOM 562 N N . TRP A 1 80 ? 224.215 133.240 187.972 1.00 33.61 619 TRP A N 1
ATOM 563 C CA . TRP A 1 80 ? 225.165 132.149 188.199 1.00 34.89 619 TRP A CA 1
ATOM 564 C C . TRP A 1 80 ? 224.788 130.884 187.403 1.00 42.04 619 TRP A C 1
ATOM 565 O O . TRP A 1 80 ? 225.654 130.241 186.812 1.00 44.42 619 TRP A O 1
ATOM 576 N N . GLN A 1 81 ? 223.505 130.536 187.376 1.00 40.16 620 GLN A N 1
ATOM 577 C CA . GLN A 1 81 ? 223.044 129.403 186.571 1.00 42.26 620 GLN A CA 1
ATOM 578 C C . GLN A 1 81 ? 223.473 129.541 185.118 1.00 40.83 620 GLN A C 1
ATOM 579 O O . GLN A 1 81 ? 224.002 128.609 184.513 1.00 43.01 620 GLN A O 1
ATOM 585 N N . PHE A 1 82 ? 223.247 130.727 184.575 1.00 35.05 621 PHE A N 1
ATOM 586 C CA . PHE A 1 82 ? 223.576 130.996 183.187 1.00 40.26 621 PHE A CA 1
ATOM 587 C C . PHE A 1 82 ? 225.067 130.837 182.943 1.00 39.06 621 PHE A C 1
ATOM 588 O O . PHE A 1 82 ? 225.469 130.344 181.880 1.00 34.14 621 PHE A O 1
ATOM 596 N N . ARG A 1 83 ? 225.884 131.234 183.921 1.00 34.97 622 ARG A N 1
ATOM 597 C CA . ARG A 1 83 ? 227.331 131.099 183.765 1.00 33.91 622 ARG A CA 1
ATOM 598 C C . ARG A 1 83 ? 227.673 129.615 183.660 1.00 40.84 622 ARG A C 1
ATOM 599 O O . ARG A 1 83 ? 228.441 129.210 182.788 1.00 37.69 622 ARG A O 1
ATOM 607 N N . ASP A 1 84 ? 227.079 128.809 184.531 1.00 35.54 623 ASP A N 1
ATOM 608 C CA . ASP A 1 84 ? 227.278 127.366 184.483 1.00 46.71 623 ASP A CA 1
ATOM 609 C C . ASP A 1 84 ? 226.839 126.794 183.148 1.00 44.29 623 ASP A C 1
ATOM 610 O O . ASP A 1 84 ? 227.507 125.935 182.580 1.00 41.89 623 ASP A O 1
ATOM 615 N N . LEU A 1 85 ? 225.698 127.273 182.663 1.00 40.28 624 LEU A N 1
ATOM 616 C CA . LEU A 1 85 ? 225.101 126.733 181.458 1.00 43.99 624 LEU A CA 1
ATOM 617 C C . LEU A 1 85 ? 225.982 127.053 180.241 1.00 46.88 624 LEU A C 1
ATOM 618 O O . LEU A 1 85 ? 226.167 126.220 179.353 1.00 43.59 624 LEU A O 1
ATOM 623 N N . CYS A 1 86 ? 226.544 128.256 180.223 1.00 35.67 625 CYS A N 1
ATOM 624 C CA . CYS A 1 86 ? 227.460 128.638 179.166 1.00 34.68 625 CYS A CA 1
ATOM 625 C C . CYS A 1 86 ? 228.721 127.783 179.221 1.00 48.20 625 CYS A C 1
ATOM 626 O O . CYS A 1 86 ? 229.209 127.319 178.180 1.00 45.53 625 CYS A O 1
ATOM 629 N N . ASP A 1 87 ? 229.249 127.556 180.424 1.00 38.06 626 ASP A N 1
ATOM 630 C CA . ASP A 1 87 ? 230.443 126.715 180.542 1.00 49.07 626 ASP A CA 1
ATOM 631 C C . ASP A 1 87 ? 230.142 125.306 180.049 1.00 46.72 626 ASP A C 1
ATOM 632 O O . ASP A 1 87 ? 230.959 124.676 179.385 1.00 52.99 626 ASP A O 1
ATOM 637 N N . LEU A 1 88 ? 228.952 124.823 180.366 1.00 47.10 627 LEU A N 1
ATOM 638 C CA . LEU A 1 88 ? 228.535 123.504 179.926 1.00 53.36 627 LEU A CA 1
ATOM 639 C C . LEU A 1 88 ? 228.458 123.426 178.393 1.00 57.26 627 LEU A C 1
ATOM 640 O O . LEU A 1 88 ? 228.659 122.364 177.810 1.00 62.57 627 LEU A O 1
ATOM 645 N N . HIS A 1 89 ? 228.180 124.551 177.738 1.00 52.89 628 HIS A N 1
ATOM 646 C CA . HIS A 1 89 ? 228.070 124.547 176.280 1.00 52.56 628 HIS A CA 1
ATOM 647 C C . HIS A 1 89 ? 229.281 125.161 175.585 1.00 53.49 628 HIS A C 1
ATOM 648 O O . HIS A 1 89 ? 229.218 125.450 174.391 1.00 56.28 628 HIS A O 1
ATOM 655 N N . HIS A 1 90 ? 230.374 125.341 176.327 1.00 47.02 629 HIS A N 1
ATOM 656 C CA . HIS A 1 90 ? 231.621 125.896 175.784 1.00 51.81 629 HIS A CA 1
ATOM 657 C C . HIS A 1 90 ? 231.351 127.199 175.037 1.00 54.97 629 HIS A C 1
ATOM 658 O O . HIS A 1 90 ? 231.792 127.392 173.896 1.00 56.37 629 HIS A O 1
ATOM 665 N N . ALA A 1 91 ? 230.607 128.079 175.701 1.00 43.21 630 ALA A N 1
ATOM 666 C CA . ALA A 1 91 ? 230.176 129.334 175.130 1.00 36.83 630 ALA A CA 1
ATOM 667 C C . ALA A 1 91 ? 230.443 130.460 176.119 1.00 44.60 630 ALA A C 1
ATOM 668 O O . ALA A 1 91 ? 230.485 130.236 177.329 1.00 44.49 630 ALA A O 1
ATOM 670 N N . ARG A 1 92 ? 230.636 131.667 175.605 1.00 46.60 631 ARG A N 1
ATOM 671 C CA . ARG A 1 92 ? 230.859 132.823 176.465 1.00 45.98 631 ARG A CA 1
ATOM 672 C C . ARG A 1 92 ? 229.524 133.468 176.830 1.00 40.77 631 ARG A C 1
ATOM 673 O O . ARG A 1 92 ? 228.625 133.579 175.987 1.00 42.55 631 ARG A O 1
ATOM 681 N N . PRO A 1 93 ? 229.375 133.865 178.100 1.00 33.84 632 PRO A N 1
ATOM 682 C CA . PRO A 1 93 ? 228.152 134.576 178.472 1.00 27.73 632 PRO A CA 1
ATOM 683 C C . PRO A 1 93 ? 228.199 136.049 178.091 1.00 32.98 632 PRO A C 1
ATOM 684 O O . PRO A 1 93 ? 229.234 136.696 178.235 1.00 34.10 632 PRO A O 1
ATOM 688 N N . VAL A 1 94 ? 227.072 136.556 177.600 1.00 24.72 633 VAL A N 1
ATOM 689 C CA . VAL A 1 94 ? 226.914 137.959 177.275 1.00 23.60 633 VAL A CA 1
ATOM 690 C C . VAL A 1 94 ? 225.531 138.367 177.732 1.00 27.87 633 VAL A C 1
ATOM 691 O O . VAL A 1 94 ? 224.582 137.610 177.560 1.00 27.19 633 VAL A O 1
ATOM 695 N N . PHE A 1 95 ? 225.409 139.536 178.351 1.00 23.49 634 PHE A N 1
ATOM 696 C CA . PHE A 1 95 ? 224.085 140.049 178.685 1.00 27.69 634 PHE A CA 1
ATOM 697 C C . PHE A 1 95 ? 223.834 141.361 177.962 1.00 28.59 634 PHE A C 1
ATOM 698 O O . PHE A 1 95 ? 224.570 142.334 178.139 1.00 30.12 634 PHE A O 1
ATOM 706 N N . TYR A 1 96 ? 222.789 141.381 177.149 1.00 25.30 635 TYR A N 1
ATOM 707 C CA . TYR A 1 96 ? 222.445 142.563 176.379 1.00 24.19 635 TYR A CA 1
ATOM 708 C C . TYR A 1 96 ? 221.485 143.491 177.113 1.00 27.20 635 TYR A C 1
ATOM 709 O O . TYR A 1 96 ? 220.380 143.080 177.499 1.00 29.22 635 TYR A O 1
ATOM 718 N N . GLN A 1 97 ? 221.919 144.739 177.285 1.00 23.39 636 GLN A N 1
ATOM 719 C CA . GLN A 1 97 ? 221.098 145.828 177.834 1.00 26.60 636 GLN A CA 1
ATOM 720 C C . GLN A 1 97 ? 220.705 145.609 179.294 1.00 28.07 636 GLN A C 1
ATOM 721 O O . GLN A 1 97 ? 219.533 145.426 179.613 1.00 31.73 636 GLN A O 1
ATOM 727 N N . VAL A 1 98 ? 221.677 145.635 180.193 1.00 28.08 637 VAL A N 1
ATOM 728 C CA . VAL A 1 98 ? 221.343 145.415 181.593 1.00 29.24 637 VAL A CA 1
ATOM 729 C C . VAL A 1 98 ? 221.504 146.697 182.409 1.00 27.45 637 VAL A C 1
ATOM 730 O O . VAL A 1 98 ? 222.117 147.659 181.952 1.00 30.58 637 VAL A O 1
ATOM 734 N N . ARG A 1 99 ? 220.944 146.695 183.615 1.00 25.85 638 ARG A N 1
ATOM 735 C CA . ARG A 1 99 ? 220.938 147.877 184.482 1.00 26.57 638 ARG A CA 1
ATOM 736 C C . ARG A 1 99 ? 222.145 147.887 185.394 1.00 31.13 638 ARG A C 1
ATOM 737 O O . ARG A 1 99 ? 222.643 146.836 185.816 1.00 29.27 638 ARG A O 1
ATOM 745 N N . ALA A 1 100 ? 222.607 149.089 185.703 1.00 32.72 639 ALA A N 1
ATOM 746 C CA . ALA A 1 100 ? 223.777 149.268 186.542 1.00 31.49 639 ALA A CA 1
ATOM 747 C C . ALA A 1 100 ? 223.693 148.503 187.864 1.00 34.62 639 ALA A C 1
ATOM 748 O O . ALA A 1 100 ? 224.693 147.973 188.338 1.00 40.87 639 ALA A O 1
ATOM 750 N N . GLU A 1 101 ? 222.501 148.433 188.454 1.00 40.25 640 GLU A N 1
ATOM 751 C CA . GLU A 1 101 ? 222.365 147.830 189.784 1.00 46.07 640 GLU A CA 1
ATOM 752 C C . GLU A 1 101 ? 222.724 146.341 189.768 1.00 40.25 640 GLU A C 1
ATOM 753 O O . GLU A 1 101 ? 223.007 145.766 190.804 1.00 32.63 640 GLU A O 1
ATOM 759 N N . ASN A 1 102 ? 222.749 145.718 188.595 1.00 32.43 641 ASN A N 1
ATOM 760 C CA . ASN A 1 102 ? 223.071 144.293 188.540 1.00 35.96 641 ASN A CA 1
ATOM 761 C C . ASN A 1 102 ? 224.499 144.006 188.115 1.00 33.75 641 ASN A C 1
ATOM 762 O O . ASN A 1 102 ? 224.930 142.846 188.105 1.00 30.13 641 ASN A O 1
ATOM 767 N N . LEU A 1 103 ? 225.236 145.059 187.768 1.00 29.45 642 LEU A N 1
ATOM 768 C CA . LEU A 1 103 ? 226.649 144.890 187.409 1.00 35.47 642 LEU A CA 1
ATOM 769 C C . LEU A 1 103 ? 227.448 144.139 188.474 1.00 38.34 642 LEU A C 1
ATOM 770 O O . LEU A 1 103 ? 228.322 143.350 188.113 1.00 33.41 642 LEU A O 1
ATOM 775 N N . PRO A 1 104 ? 227.163 144.362 189.781 1.00 36.69 643 PRO A N 1
ATOM 776 C CA . PRO A 1 104 ? 227.989 143.564 190.704 1.00 38.65 643 PRO A CA 1
ATOM 777 C C . PRO A 1 104 ? 227.777 142.057 190.512 1.00 32.75 643 PRO A C 1
ATOM 778 O O . PRO A 1 104 ? 228.709 141.272 190.687 1.00 35.91 643 PRO A O 1
ATOM 782 N N . PHE A 1 105 ? 226.570 141.656 190.140 1.00 28.82 644 PHE A N 1
ATOM 783 C CA . PHE A 1 105 ? 226.322 140.244 189.889 1.00 30.68 644 PHE A CA 1
ATOM 784 C C . PHE A 1 105 ? 227.062 139.788 188.625 1.00 40.33 644 PHE A C 1
ATOM 785 O O . PHE A 1 105 ? 227.561 138.672 188.564 1.00 34.64 644 PHE A O 1
ATOM 793 N N . TYR A 1 106 ? 227.153 140.646 187.614 1.00 32.95 645 TYR A N 1
ATOM 794 C CA . TYR A 1 106 ? 227.852 140.214 186.405 1.00 27.35 645 TYR A CA 1
ATOM 795 C C . TYR A 1 106 ? 229.352 140.153 186.694 1.00 35.50 645 TYR A C 1
ATOM 796 O O . TYR A 1 106 ? 230.041 139.256 186.178 1.00 29.21 645 TYR A O 1
ATOM 805 N N A MET A 1 107 ? 229.901 141.055 187.504 0.45 36.61 646 MET A N 1
ATOM 806 N N B MET A 1 107 ? 229.796 141.087 187.551 0.55 35.59 646 MET A N 1
ATOM 807 C CA A MET A 1 107 ? 231.338 140.924 187.762 0.45 38.26 646 MET A CA 1
ATOM 808 C CA B MET A 1 107 ? 231.181 141.209 188.026 0.55 39.33 646 MET A CA 1
ATOM 809 C C A MET A 1 107 ? 231.585 139.630 188.506 0.45 40.25 646 MET A C 1
ATOM 810 C C B MET A 1 107 ? 231.617 139.941 188.767 0.55 40.45 646 MET A C 1
ATOM 811 O O A MET A 1 107 ? 232.587 138.959 188.280 0.45 38.32 646 MET A O 1
ATOM 812 O O B MET A 1 107 ? 232.792 139.596 188.783 0.55 43.58 646 MET A O 1
ATOM 821 N N . ASP A 1 108 ? 230.656 139.250 189.373 1.00 43.39 647 ASP A N 1
ATOM 822 C CA . ASP A 1 108 ? 230.926 138.078 190.186 1.00 45.98 647 ASP A CA 1
ATOM 823 C C . ASP A 1 108 ? 230.996 136.812 189.337 1.00 36.42 647 ASP A C 1
ATOM 824 O O . ASP A 1 108 ? 231.688 135.871 189.695 1.00 41.27 647 ASP A O 1
ATOM 829 N N . ILE A 1 109 ? 230.320 136.793 188.194 1.00 33.10 648 ILE A N 1
ATOM 830 C CA . ILE A 1 109 ? 230.472 135.651 187.299 1.00 38.79 648 ILE A CA 1
ATOM 831 C C . ILE A 1 109 ? 231.516 135.934 186.210 1.00 37.51 648 ILE A C 1
ATOM 832 O O . ILE A 1 109 ? 231.568 135.258 185.183 1.00 36.57 648 ILE A O 1
ATOM 837 N N . GLY A 1 110 ? 232.352 136.937 186.449 1.00 34.17 649 GLY A N 1
ATOM 838 C CA . GLY A 1 110 ? 233.510 137.179 185.607 1.00 36.47 649 GLY A CA 1
ATOM 839 C C . GLY A 1 110 ? 233.289 138.017 184.349 1.00 42.15 649 GLY A C 1
ATOM 840 O O . GLY A 1 110 ? 234.054 137.900 183.390 1.00 44.73 649 GLY A O 1
ATOM 841 N N . LEU A 1 111 ? 232.270 138.870 184.354 1.00 29.72 650 LEU A N 1
ATOM 842 C CA . LEU A 1 111 ? 232.009 139.756 183.225 1.00 35.41 650 LEU A CA 1
ATOM 843 C C . LEU A 1 111 ? 232.335 141.182 183.577 1.00 43.62 650 LEU A C 1
ATOM 844 O O . LEU A 1 111 ? 232.179 141.587 184.724 1.00 43.27 650 LEU A O 1
ATOM 849 N N . THR A 1 112 ? 232.777 141.948 182.588 1.00 28.03 651 THR A N 1
ATOM 850 C CA . THR A 1 112 ? 232.854 143.388 182.754 1.00 27.95 651 THR A CA 1
ATOM 851 C C . THR A 1 112 ? 231.722 143.965 181.920 1.00 26.17 651 THR A C 1
ATOM 852 O O . THR A 1 112 ? 230.818 143.238 181.530 1.00 35.02 651 THR A O 1
ATOM 856 N N . ALA A 1 113 ? 231.724 145.263 181.677 1.00 34.28 652 ALA A N 1
ATOM 857 C CA . ALA A 1 113 ? 230.571 145.843 181.001 1.00 32.88 652 ALA A CA 1
ATOM 858 C C . ALA A 1 113 ? 230.982 146.978 180.086 1.00 36.01 652 ALA A C 1
ATOM 859 O O . ALA A 1 113 ? 231.982 147.651 180.331 1.00 37.45 652 ALA A O 1
ATOM 861 N N . LEU A 1 114 ? 230.194 147.171 179.033 1.00 26.30 653 LEU A N 1
ATOM 862 C CA . LEU A 1 114 ? 230.389 148.258 178.074 1.00 24.60 653 LEU A 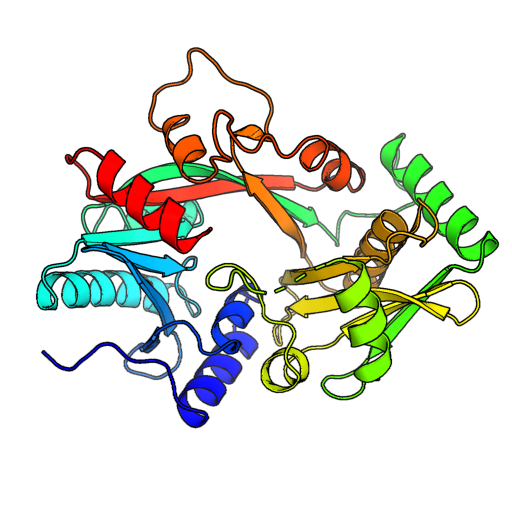CA 1
ATOM 863 C C . LEU A 1 114 ? 229.112 149.078 178.020 1.00 23.82 653 LEU A C 1
ATOM 864 O O . LEU A 1 114 ? 228.023 148.514 178.020 1.00 25.43 653 LEU A O 1
ATOM 869 N N . LYS A 1 115 ? 229.219 150.400 177.992 1.00 26.71 654 LYS A N 1
ATOM 870 C CA . LYS A 1 115 ? 228.004 151.204 177.872 1.00 25.11 654 LYS A CA 1
ATOM 871 C C . LYS A 1 115 ? 227.384 150.929 176.513 1.00 25.04 654 LYS A C 1
ATOM 872 O O . LYS A 1 115 ? 228.079 150.900 175.498 1.00 25.70 654 LYS A O 1
ATOM 878 N N . LEU A 1 116 ? 226.077 150.730 176.503 1.00 31.54 655 LEU A N 1
ATOM 879 C CA . LEU A 1 116 ? 225.361 150.370 175.283 1.00 30.73 655 LEU A CA 1
ATOM 880 C C . LEU A 1 116 ? 224.489 151.523 174.793 1.00 29.79 655 LEU A C 1
ATOM 881 O O . LEU A 1 116 ? 224.328 151.736 173.597 1.00 32.88 655 LEU A O 1
ATOM 886 N N . GLY A 1 117 ? 223.952 152.282 175.744 1.00 30.75 656 GLY A N 1
ATOM 887 C CA . GLY A 1 117 ? 223.084 153.414 175.466 1.00 32.86 656 GLY A CA 1
ATOM 888 C C . GLY A 1 117 ? 222.415 153.891 176.759 1.00 35.56 656 GLY A C 1
ATOM 889 O O . GLY A 1 117 ? 222.890 153.619 177.870 1.00 30.84 656 GLY A O 1
ATOM 890 N N . GLU A 1 118 ? 221.311 154.614 176.621 1.00 29.99 657 GLU A N 1
ATOM 891 C CA . GLU A 1 118 ? 220.581 155.113 177.774 1.00 31.85 657 GLU A CA 1
ATOM 892 C C . GLU A 1 118 ? 219.075 154.963 177.566 1.00 31.10 657 GLU A C 1
ATOM 893 O O . GLU A 1 118 ? 218.556 155.209 176.481 1.00 31.47 657 GLU A O 1
ATOM 899 N N . GLU A 1 119 ? 218.401 154.541 178.628 1.00 28.53 658 GLU A N 1
ATOM 900 C CA . GLU A 1 119 ? 216.965 154.344 178.651 1.00 35.20 658 GLU A CA 1
ATOM 901 C C . GLU A 1 119 ? 216.257 155.574 179.209 1.00 38.89 658 GLU A C 1
ATOM 902 O O . GLU A 1 119 ? 216.688 156.151 180.211 1.00 35.37 658 GLU A O 1
ATOM 908 N N . ALA A 1 120 ? 215.174 155.975 178.554 1.00 38.86 659 ALA A N 1
ATOM 909 C CA . ALA A 1 120 ? 214.395 157.107 179.014 1.00 29.62 659 ALA A CA 1
ATOM 910 C C . ALA A 1 120 ? 213.124 156.600 179.684 1.00 34.99 659 ALA A C 1
ATOM 911 O O . ALA A 1 120 ? 212.397 155.777 179.115 1.00 33.30 659 ALA A O 1
ATOM 913 N N . ARG A 1 121 ? 212.884 157.074 180.904 1.00 36.68 660 ARG A N 1
ATOM 914 C CA . ARG A 1 121 ? 211.677 156.752 181.648 1.00 31.60 660 ARG A CA 1
ATOM 915 C C . ARG A 1 121 ? 211.031 158.005 182.174 1.00 37.86 660 ARG A C 1
ATOM 916 O O . ARG A 1 121 ? 211.703 158.879 182.715 1.00 35.09 660 ARG A O 1
ATOM 924 N N . VAL A 1 122 ? 209.719 158.085 182.015 1.00 35.45 661 VAL A N 1
ATOM 925 C CA . VAL A 1 122 ? 208.971 159.210 182.524 1.00 38.19 661 VAL A CA 1
ATOM 926 C C . VAL A 1 122 ? 208.500 158.894 183.932 1.00 44.25 661 VAL A C 1
ATOM 927 O O . VAL A 1 122 ? 207.960 157.818 184.172 1.00 37.99 661 VAL A O 1
ATOM 931 N N . ASP A 1 123 ? 208.738 159.820 184.855 1.00 44.40 662 ASP A N 1
ATOM 932 C CA . ASP A 1 123 ? 208.186 159.749 186.201 1.00 46.45 662 ASP A CA 1
ATOM 933 C C . ASP A 1 123 ? 206.755 160.267 186.141 1.00 44.79 662 ASP A C 1
ATOM 934 O O . ASP A 1 123 ? 206.521 161.470 186.092 1.00 47.25 662 ASP A O 1
ATOM 939 N N . LEU A 1 124 ? 205.806 159.339 186.155 1.00 34.49 663 LEU A N 1
ATOM 940 C CA . LEU A 1 124 ? 204.410 159.665 185.933 1.00 33.69 663 LEU A CA 1
ATOM 941 C C . LEU A 1 124 ? 203.848 160.433 187.124 1.00 42.34 663 LEU A C 1
ATOM 942 O O . LEU A 1 124 ? 202.961 161.270 186.960 1.00 42.41 663 LEU A O 1
ATOM 947 N N . LEU A 1 125 ? 204.368 160.163 188.318 1.00 43.08 664 LEU A N 1
ATOM 948 C CA . LEU A 1 125 ? 203.879 160.862 189.503 1.00 52.20 664 LEU A CA 1
ATOM 949 C C . LEU A 1 125 ? 204.212 162.358 189.433 1.00 49.50 664 LEU A C 1
ATOM 950 O O . LEU A 1 125 ? 203.375 163.200 189.762 1.00 50.68 664 LEU A O 1
ATOM 955 N N . ARG A 1 126 ? 205.420 162.688 188.980 1.00 46.90 665 ARG A N 1
ATOM 956 C CA . ARG A 1 126 ? 205.843 164.086 188.929 1.00 48.99 665 ARG A CA 1
ATOM 957 C C . ARG A 1 126 ? 205.409 164.751 187.627 1.00 48.65 665 ARG A C 1
ATOM 958 O O . ARG A 1 126 ? 205.371 165.974 187.535 1.00 51.64 665 ARG A O 1
ATOM 966 N N . PHE A 1 127 ? 205.076 163.949 186.622 1.00 45.10 666 PHE A N 1
ATOM 967 C CA . PHE A 1 127 ? 204.689 164.491 185.327 1.00 39.66 666 PHE A CA 1
ATOM 968 C C . PHE A 1 127 ? 203.353 165.204 185.410 1.00 42.66 666 PHE A C 1
ATOM 969 O O . PHE A 1 127 ? 202.369 164.655 185.915 1.00 49.31 666 PHE A O 1
ATOM 977 N N . ASP A 1 128 ? 203.304 166.413 184.870 1.00 43.73 667 ASP A N 1
ATOM 978 C CA . ASP A 1 128 ? 202.046 167.144 184.810 1.00 43.94 667 ASP A CA 1
ATOM 979 C C . ASP A 1 128 ? 202.068 168.192 183.706 1.00 48.72 667 ASP A C 1
ATOM 980 O O . ASP A 1 128 ? 202.965 169.036 183.666 1.00 53.14 667 ASP A O 1
ATOM 985 N N . LEU A 1 129 ? 201.070 168.156 182.829 1.00 48.75 668 LEU A N 1
ATOM 986 C CA . LEU A 1 129 ? 200.988 169.101 181.718 1.00 49.83 668 LEU A CA 1
ATOM 987 C C . LEU A 1 129 ? 200.953 170.577 182.127 1.00 55.33 668 LEU A C 1
ATOM 988 O O . LEU A 1 129 ? 201.360 171.452 181.359 1.00 58.93 668 LEU A O 1
ATOM 993 N N . GLU A 1 130 ? 200.470 170.863 183.329 1.00 55.36 669 GLU A N 1
ATOM 994 C CA . GLU A 1 130 ? 200.402 172.249 183.782 1.00 61.55 669 GLU A CA 1
ATOM 995 C C . GLU A 1 130 ? 201.677 172.744 184.493 1.00 55.56 669 GLU A C 1
ATOM 996 O O . GLU A 1 130 ? 201.741 173.894 184.920 1.00 63.36 669 GLU A O 1
ATOM 1002 N N . ASN A 1 131 ? 202.691 171.890 184.597 1.00 50.50 670 ASN A N 1
ATOM 1003 C CA . ASN A 1 131 ? 203.993 172.293 185.142 1.00 53.41 670 ASN A CA 1
ATOM 1004 C C . ASN A 1 131 ? 204.705 173.349 184.303 1.00 65.13 670 ASN A C 1
ATOM 1005 O O . ASN A 1 131 ? 204.416 173.525 183.116 1.00 65.06 670 ASN A O 1
ATOM 1010 N N . ALA A 1 132 ? 205.664 174.024 184.932 1.00 64.49 671 ALA A N 1
ATOM 1011 C CA . ALA A 1 132 ? 206.415 175.106 184.309 1.00 60.58 671 ALA A CA 1
ATOM 1012 C C . ALA A 1 132 ? 207.274 174.623 183.139 1.00 63.51 671 ALA A C 1
ATOM 1013 O O . ALA A 1 132 ? 207.657 173.456 183.082 1.00 59.14 671 ALA A O 1
ATOM 1015 N N . GLY A 1 133 ? 207.577 175.521 182.206 1.00 63.40 672 GLY A N 1
ATOM 1016 C CA . GLY A 1 133 ? 208.544 175.219 181.163 1.00 54.45 672 GLY A CA 1
ATOM 1017 C C . GLY A 1 133 ? 207.973 175.099 179.764 1.00 55.64 672 GLY A C 1
ATOM 1018 O O . GLY A 1 133 ? 206.759 174.975 179.580 1.00 61.50 672 GLY A O 1
ATOM 1019 N N . ALA A 1 134 ? 208.860 175.117 178.774 1.00 55.63 673 ALA A N 1
ATOM 1020 C CA . ALA A 1 134 ? 208.461 175.084 177.367 1.00 56.33 673 ALA A CA 1
ATOM 1021 C C . ALA A 1 134 ? 208.036 173.691 176.902 1.00 56.64 673 ALA A C 1
ATOM 1022 O O . ALA A 1 134 ? 207.166 173.556 176.039 1.00 58.37 673 ALA A O 1
ATOM 1024 N N . ALA A 1 135 ? 208.649 172.661 177.477 1.00 51.32 674 ALA A N 1
ATOM 1025 C CA . ALA A 1 135 ? 208.368 171.291 177.082 1.00 45.57 674 ALA A CA 1
ATOM 1026 C C . ALA A 1 135 ? 206.904 170.951 177.310 1.00 49.85 674 ALA A C 1
ATOM 1027 O O . ALA A 1 135 ? 206.255 170.392 176.431 1.00 51.19 674 ALA A O 1
ATOM 1029 N N . MET A 1 136 ? 206.389 171.300 178.486 1.00 48.51 675 MET A N 1
ATOM 1030 C CA . MET A 1 136 ? 204.983 171.067 178.796 1.00 52.71 675 MET A CA 1
ATOM 1031 C C . MET A 1 136 ? 204.081 171.925 177.914 1.00 54.65 675 MET A C 1
ATOM 1032 O O . MET A 1 136 ? 203.029 171.469 177.471 1.00 56.79 675 MET A O 1
ATOM 1037 N N . LYS A 1 137 ? 204.491 173.166 177.666 1.00 56.79 676 LYS A N 1
ATOM 1038 C CA . LYS A 1 137 ? 203.714 174.051 176.811 1.00 57.38 676 LYS A CA 1
ATOM 1039 C C . LYS A 1 137 ? 203.543 173.405 175.437 1.00 53.49 676 LYS A C 1
ATOM 1040 O O . LYS A 1 137 ? 202.431 173.332 174.918 1.00 52.12 676 LYS A O 1
ATOM 1046 N N . ASP A 1 138 ? 204.644 172.910 174.872 1.00 51.01 677 ASP A N 1
ATOM 1047 C CA . ASP A 1 138 ? 204.607 172.236 173.573 1.00 50.49 677 ASP A CA 1
ATOM 1048 C C . ASP A 1 138 ? 203.713 170.995 173.603 1.00 53.00 677 ASP A C 1
ATOM 1049 O O . ASP A 1 138 ? 203.013 170.717 172.631 1.00 57.20 677 ASP A O 1
ATOM 1054 N N . LEU A 1 139 ? 203.737 170.254 174.710 1.00 46.65 678 LEU A N 1
ATOM 1055 C CA . LEU A 1 139 ? 202.895 169.068 174.840 1.00 41.79 678 LEU A CA 1
ATOM 1056 C C . LEU A 1 139 ? 201.420 169.444 174.916 1.00 52.87 678 LEU A C 1
ATOM 1057 O O . LEU A 1 139 ? 200.587 168.813 174.265 1.00 52.37 678 LEU A O 1
ATOM 1062 N N . ARG A 1 140 ? 201.092 170.467 175.703 1.00 56.11 679 ARG A N 1
ATOM 1063 C CA . ARG A 1 140 ? 199.702 170.924 175.800 1.00 51.16 679 ARG A CA 1
ATOM 1064 C C . ARG A 1 140 ? 199.189 171.303 174.419 1.00 51.54 679 ARG A C 1
ATOM 1065 O O . ARG A 1 140 ? 198.034 171.047 174.077 1.00 50.53 679 ARG A O 1
ATOM 1073 N N . TYR A 1 141 ? 200.064 171.900 173.618 1.00 56.19 680 TYR A N 1
ATOM 1074 C CA . TYR A 1 141 ? 199.710 172.278 172.259 1.00 56.42 680 TYR A CA 1
ATOM 1075 C C . TYR A 1 141 ? 199.440 171.036 171.420 1.00 55.40 680 TYR A C 1
ATOM 1076 O O . TYR A 1 141 ? 198.437 170.964 170.704 1.00 54.96 680 TYR A O 1
ATOM 1085 N N . THR A 1 142 ? 200.327 170.051 171.531 1.00 46.83 681 THR A N 1
ATOM 1086 C CA . THR A 1 142 ? 200.191 168.810 170.781 1.00 47.74 681 THR A CA 1
ATOM 1087 C C . THR A 1 142 ? 198.875 168.117 171.092 1.00 54.54 681 THR A C 1
ATOM 1088 O O . THR A 1 142 ? 198.172 167.675 170.183 1.00 62.35 681 THR A O 1
ATOM 1092 N N . TRP A 1 143 ? 198.536 168.035 172.375 1.00 52.91 682 TRP A N 1
ATOM 1093 C CA . TRP A 1 143 ? 197.307 167.371 172.791 1.00 51.91 682 TRP A CA 1
ATOM 1094 C C . TRP A 1 143 ? 196.076 168.060 172.210 1.00 58.17 682 TRP A C 1
ATOM 1095 O O . TRP A 1 143 ? 195.181 167.408 171.682 1.00 62.55 682 TRP A O 1
ATOM 1106 N N . ASN A 1 144 ? 196.042 169.382 172.297 1.00 62.28 683 ASN A N 1
ATOM 1107 C CA . ASN A 1 144 ? 194.877 170.128 171.847 1.00 67.01 683 ASN A CA 1
ATOM 1108 C C . ASN A 1 144 ? 194.797 170.185 170.333 1.00 61.76 683 ASN A C 1
ATOM 1109 O O . ASN A 1 144 ? 193.748 169.887 169.759 1.00 63.78 683 ASN A O 1
ATOM 1114 N N . ARG A 1 145 ? 195.908 170.553 169.695 1.00 60.45 684 ARG A N 1
ATOM 1115 C CA . ARG A 1 145 ? 195.991 170.577 168.238 1.00 64.26 684 ARG A CA 1
ATOM 1116 C C . ARG A 1 145 ? 195.611 169.211 167.679 1.00 58.18 684 ARG A C 1
ATOM 1117 O O . ARG A 1 145 ? 194.752 169.110 166.806 1.00 55.24 684 ARG A O 1
ATOM 1125 N N . GLY A 1 146 ? 196.237 168.166 168.215 1.00 54.04 685 GLY A N 1
ATOM 1126 C CA . GLY A 1 146 ? 195.947 166.801 167.815 1.00 54.33 685 GLY A CA 1
ATOM 1127 C C . GLY A 1 146 ? 194.463 166.483 167.817 1.00 60.94 685 GLY A C 1
ATOM 1128 O O . GLY A 1 146 ? 193.912 166.026 166.813 1.00 65.84 685 GLY A O 1
ATOM 1129 N N . GLN A 1 147 ? 193.812 166.740 168.943 1.00 52.80 686 GLN A N 1
ATOM 1130 C CA . GLN A 1 147 ? 192.392 166.471 169.063 1.00 54.14 686 GLN A CA 1
ATOM 1131 C C . GLN A 1 147 ? 191.612 167.330 168.074 1.00 63.03 686 GLN A C 1
ATOM 1132 O O . GLN A 1 147 ? 190.688 166.847 167.423 1.00 61.77 686 GLN A O 1
ATOM 1138 N N . ARG A 1 148 ? 192.011 168.593 167.947 1.00 66.17 687 ARG A N 1
ATOM 1139 C CA . ARG A 1 148 ? 191.409 169.503 166.976 1.00 67.60 687 ARG A CA 1
ATOM 1140 C C . ARG A 1 148 ? 191.474 168.925 165.563 1.00 69.37 687 ARG A C 1
ATOM 1141 O O . ARG A 1 148 ? 190.560 169.115 164.764 1.00 75.29 687 ARG A O 1
ATOM 1144 N N . ASP A 1 149 ? 192.555 168.208 165.271 1.00 70.76 688 ASP A N 1
ATOM 1145 C CA . ASP A 1 149 ? 192.796 167.663 163.939 1.00 69.86 688 ASP A CA 1
ATOM 1146 C C . ASP A 1 149 ? 192.249 166.254 163.750 1.00 64.84 688 ASP A C 1
ATOM 1147 O O . ASP A 1 149 ? 192.561 165.597 162.760 1.00 67.99 688 ASP A O 1
ATOM 1152 N N . GLY A 1 150 ? 191.454 165.780 164.702 1.00 61.46 689 GLY A N 1
ATOM 1153 C CA . GLY A 1 150 ? 190.813 164.486 164.559 1.00 55.26 689 GLY A CA 1
ATOM 1154 C C . GLY A 1 150 ? 191.618 163.273 164.989 1.00 61.40 689 GLY A C 1
ATOM 1155 O O . GLY A 1 150 ? 191.248 162.142 164.657 1.00 57.44 689 GLY A O 1
ATOM 1156 N N . LEU A 1 151 ? 192.711 163.490 165.719 1.00 49.81 690 LEU A N 1
ATOM 1157 C CA . LEU A 1 151 ? 193.450 162.380 166.316 1.00 49.12 690 LEU A CA 1
ATOM 1158 C C . LEU A 1 151 ? 192.790 161.949 167.620 1.00 53.37 690 LEU A C 1
ATOM 1159 O O . LEU A 1 151 ? 192.448 162.785 168.453 1.00 55.75 690 LEU A O 1
ATOM 1164 N N . ALA A 1 152 ? 192.620 160.640 167.788 1.00 53.55 691 ALA A N 1
ATOM 1165 C CA . ALA A 1 152 ? 192.059 160.070 169.012 1.00 44.53 691 ALA A CA 1
ATOM 1166 C C . ALA A 1 152 ? 192.731 158.734 169.355 1.00 50.31 691 ALA A C 1
ATOM 1167 O O . ALA A 1 152 ? 192.964 157.895 168.480 1.00 52.39 691 ALA A O 1
ATOM 1169 N N . LEU A 1 153 ? 193.052 158.552 170.632 1.00 54.39 692 LEU A N 1
ATOM 1170 C CA . LEU A 1 153 ? 193.714 157.340 171.102 1.00 46.32 692 LEU A CA 1
ATOM 1171 C C . LEU A 1 153 ? 192.683 156.412 171.718 1.00 48.57 692 LEU A C 1
ATOM 1172 O O . LEU A 1 153 ? 191.755 156.862 172.401 1.00 42.04 692 LEU A O 1
ATOM 1177 N N . GLU A 1 154 ? 192.829 155.119 171.446 1.00 47.13 693 GLU A N 1
ATOM 1178 C CA . GLU A 1 154 ? 191.928 154.123 172.000 1.00 43.83 693 GLU A CA 1
ATOM 1179 C C . GLU A 1 154 ? 192.729 152.954 172.542 1.00 43.86 693 GLU A C 1
ATOM 1180 O O . GLU A 1 154 ? 193.873 152.718 172.132 1.00 44.34 693 GLU A O 1
ATOM 1186 N N . PHE A 1 155 ? 192.115 152.215 173.457 1.00 39.58 694 PHE A N 1
ATOM 1187 C CA . PHE A 1 155 ? 192.784 151.106 174.115 1.00 41.85 694 PHE A CA 1
ATOM 1188 C C . PHE A 1 155 ? 191.989 149.834 173.972 1.00 40.59 694 PHE A C 1
ATOM 1189 O O . PHE A 1 155 ? 190.777 149.849 174.093 1.00 44.10 694 PHE A O 1
ATOM 1197 N N . HIS A 1 156 ? 192.670 148.728 173.714 1.00 45.53 695 HIS A N 1
ATOM 1198 C CA . HIS A 1 156 ? 191.977 147.452 173.592 1.00 43.92 695 HIS A CA 1
ATOM 1199 C C . HIS A 1 156 ? 192.572 146.402 174.517 1.00 44.41 695 HIS A C 1
ATOM 1200 O O . HIS A 1 156 ? 193.787 146.204 174.563 1.00 44.97 695 HIS A O 1
ATOM 1207 N N . GLU A 1 157 ? 191.688 145.740 175.250 1.00 46.92 696 GLU A N 1
ATOM 1208 C CA . GLU A 1 157 ? 192.023 144.586 176.060 1.00 45.06 696 GLU A CA 1
ATOM 1209 C C . GLU A 1 157 ? 192.670 143.531 175.154 1.00 53.66 696 GLU A C 1
ATOM 1210 O O . GLU A 1 157 ? 192.415 143.518 173.947 1.00 57.35 696 GLU A O 1
ATOM 1216 N N . PRO A 1 158 ? 193.517 142.651 175.717 1.00 52.19 697 PRO A N 1
ATOM 1217 C CA . PRO A 1 158 ? 194.255 141.685 174.888 1.00 51.81 697 PRO A CA 1
ATOM 1218 C C . PRO A 1 158 ? 193.375 140.786 174.019 1.00 53.61 697 PRO A C 1
ATOM 1219 O O . PRO A 1 158 ? 192.410 140.182 174.489 1.00 62.59 697 PRO A O 1
ATOM 1223 N N . GLY A 1 159 ? 193.721 140.725 172.739 1.00 55.97 698 GLY A N 1
ATOM 1224 C CA . GLY A 1 159 ? 192.991 139.933 171.769 1.00 54.07 698 GLY A CA 1
ATOM 1225 C C . GLY A 1 159 ? 191.837 140.649 171.092 1.00 58.70 698 GLY A C 1
ATOM 1226 O O . GLY A 1 159 ? 191.166 140.062 170.247 1.00 72.76 698 GLY A O 1
ATOM 1227 N N . GLN A 1 160 ? 191.604 141.912 171.436 1.00 51.89 699 GLN A N 1
ATOM 1228 C CA . GLN A 1 160 ? 190.404 142.605 170.960 1.00 52.26 699 GLN A CA 1
ATOM 1229 C C . GLN A 1 160 ? 190.676 143.633 169.876 1.00 56.26 699 GLN A C 1
ATOM 1230 O O . GLN A 1 160 ? 189.750 144.067 169.192 1.00 58.55 699 GLN A O 1
ATOM 1236 N N . ALA A 1 161 ? 191.926 144.052 169.723 1.00 53.80 700 ALA A N 1
ATOM 1237 C CA . ALA A 1 161 ? 192.224 144.985 168.646 1.00 52.73 700 ALA A CA 1
ATOM 1238 C C . ALA A 1 161 ? 191.937 144.311 167.309 1.00 59.71 700 ALA A C 1
ATOM 1239 O O . ALA A 1 161 ? 192.258 143.135 167.118 1.00 60.74 700 ALA A O 1
ATOM 1241 N N . PRO A 1 162 ? 191.311 145.051 166.385 1.00 58.07 701 PRO A N 1
ATOM 1242 C CA . PRO A 1 162 ? 191.063 144.512 165.044 1.00 61.85 701 PRO A CA 1
ATOM 1243 C C . PRO A 1 162 ? 192.383 144.325 164.280 1.00 66.22 701 PRO A C 1
ATOM 1244 O O . PRO A 1 162 ? 192.978 145.277 163.777 1.00 65.03 701 PRO A O 1
ATOM 1248 N N . LEU A 1 163 ? 192.830 143.078 164.223 1.00 69.18 702 LEU A N 1
ATOM 1249 C CA . LEU A 1 163 ? 194.097 142.706 163.614 1.00 72.88 702 LEU A CA 1
ATOM 1250 C C . LEU A 1 163 ? 194.303 143.243 162.197 1.00 71.79 702 LEU A C 1
ATOM 1251 O O . LEU A 1 163 ? 195.336 143.842 161.899 1.00 61.85 702 LEU A O 1
ATOM 1256 N N . ASP A 1 164 ? 193.327 143.027 161.322 1.00 55.83 703 ASP A N 1
ATOM 1257 C CA . ASP A 1 164 ? 193.516 143.366 159.917 1.00 65.43 703 ASP A CA 1
ATOM 1258 C C . ASP A 1 164 ? 193.763 144.869 159.719 1.00 60.14 703 ASP A C 1
ATOM 1259 O O . ASP A 1 164 ? 194.409 145.277 158.756 1.00 62.34 703 ASP A O 1
ATOM 1264 N N . GLU A 1 165 ? 193.281 145.686 160.648 1.00 56.35 704 GLU A N 1
ATOM 1265 C CA . GLU A 1 165 ? 193.503 147.127 160.578 1.00 58.96 704 GLU A CA 1
ATOM 1266 C C . GLU A 1 165 ? 194.914 147.455 161.056 1.00 62.19 704 GLU A C 1
ATOM 1267 O O . GLU A 1 165 ? 195.510 148.453 160.661 1.00 66.29 704 GLU A O 1
ATOM 1273 N N . LEU A 1 166 ? 195.453 146.598 161.906 1.00 63.74 705 LEU A N 1
ATOM 1274 C CA . LEU A 1 166 ? 196.817 146.772 162.368 1.00 59.30 705 LEU A CA 1
ATOM 1275 C C . LEU A 1 166 ? 197.796 146.430 161.248 1.00 58.90 705 LEU A C 1
ATOM 1276 O O . LEU A 1 166 ? 198.815 147.104 161.091 1.00 48.98 705 LEU A O 1
ATOM 1281 N N . LYS A 1 167 ? 197.458 145.398 160.468 1.00 59.27 706 LYS A N 1
ATOM 1282 C CA . LYS A 1 167 ? 198.327 144.889 159.408 1.00 64.71 706 LYS A CA 1
AT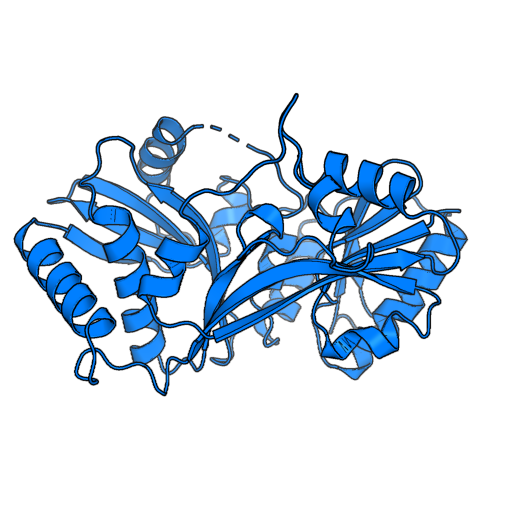OM 1283 C C . LYS A 1 167 ? 198.547 145.965 158.368 1.00 70.10 706 LYS A C 1
ATOM 1284 O O . LYS A 1 167 ? 199.673 146.188 157.931 1.00 71.54 706 LYS A O 1
ATOM 1286 N N . ALA A 1 168 ? 197.456 146.627 157.992 1.00 69.75 707 ALA A N 1
ATOM 1287 C CA . ALA A 1 168 ? 197.490 147.770 157.089 1.00 70.10 707 ALA A CA 1
ATOM 1288 C C . ALA A 1 168 ? 198.572 148.754 157.508 1.00 69.40 707 ALA A C 1
ATOM 1289 O O . ALA A 1 168 ? 199.471 149.077 156.730 1.00 74.97 707 ALA A O 1
ATOM 1291 N N . ILE A 1 169 ? 198.481 149.210 158.753 1.00 59.00 708 ILE A N 1
ATOM 1292 C CA . ILE A 1 169 ? 199.469 150.116 159.334 1.00 56.59 708 ILE A CA 1
ATOM 1293 C C . ILE A 1 169 ? 200.869 149.512 159.319 1.00 64.30 708 ILE A C 1
ATOM 1294 O O . ILE A 1 169 ? 201.812 150.133 158.842 1.00 71.98 708 ILE A O 1
ATOM 1299 N N . SER A 1 170 ? 200.992 148.296 159.840 1.00 67.85 709 SER A N 1
ATOM 1300 C CA . SER A 1 170 ? 202.279 147.618 159.934 1.00 65.74 709 SER A CA 1
ATOM 1301 C C . SER A 1 170 ? 202.910 147.399 158.570 1.00 71.95 709 SER A C 1
ATOM 1302 O O . SER A 1 170 ? 204.123 147.524 158.420 1.00 74.07 709 SER A O 1
ATOM 1305 N N . ASP A 1 171 ? 202.087 147.067 157.581 1.00 75.50 710 ASP A N 1
ATOM 1306 C CA . ASP A 1 171 ? 202.581 146.862 156.221 1.00 89.53 710 ASP A CA 1
ATOM 1307 C C . ASP A 1 171 ? 203.200 148.139 155.656 1.00 93.44 710 ASP A C 1
ATOM 1308 O O . ASP A 1 171 ? 204.354 148.138 155.216 1.00 98.14 710 ASP A O 1
ATOM 1313 N N . ALA A 1 172 ? 202.431 149.225 155.677 1.00 87.74 711 ALA A N 1
ATOM 1314 C CA . ALA A 1 172 ? 202.897 150.516 155.175 1.00 85.49 711 ALA A CA 1
ATOM 1315 C C . ALA A 1 172 ? 204.194 150.959 155.851 1.00 87.07 711 ALA A C 1
ATOM 1316 O O . ALA A 1 172 ? 205.079 151.528 155.214 1.00 90.53 711 ALA A O 1
ATOM 1318 N N . TRP A 1 173 ? 204.305 150.669 157.141 1.00 83.68 712 TRP A N 1
ATOM 1319 C CA . TRP A 1 173 ? 205.473 151.031 157.934 1.00 82.31 712 TRP A CA 1
ATOM 1320 C C . TRP A 1 173 ? 206.672 150.139 157.621 1.00 87.40 712 TRP A C 1
ATOM 1321 O O . TRP A 1 173 ? 207.742 150.293 158.207 1.00 88.87 712 TRP A O 1
ATOM 1332 N N . LEU A 1 174 ? 206.491 149.199 156.701 1.00 90.05 713 LEU A N 1
ATOM 1333 C CA . LEU A 1 174 ? 207.562 148.274 156.360 1.00 88.85 713 LEU A CA 1
ATOM 1334 C C . LEU A 1 174 ? 207.616 148.061 154.855 1.00 92.30 713 LEU A C 1
ATOM 1335 O O . LEU A 1 174 ? 207.429 149.004 154.085 1.00 95.31 713 LEU A O 1
ATOM 1337 N N . GLU A 1 181 ? 211.085 140.404 160.074 1.00 91.42 720 GLU A N 1
ATOM 1338 C CA . GLU A 1 181 ? 211.119 140.804 161.481 1.00 94.40 720 GLU A CA 1
ATOM 1339 C C . GLU A 1 181 ? 212.513 140.554 162.066 1.00 99.93 720 GLU A C 1
ATOM 1340 O O . GLU A 1 181 ? 213.084 139.483 161.864 1.00 102.85 720 GLU A O 1
ATOM 1346 N N . LYS A 1 182 ? 213.057 141.536 162.786 1.00 104.13 721 LYS A N 1
ATOM 1347 C CA . LYS A 1 182 ? 214.429 141.443 163.308 1.00 106.38 721 LYS A CA 1
ATOM 1348 C C . LYS A 1 182 ? 214.556 140.553 164.552 1.00 106.47 721 LYS A C 1
ATOM 1349 O O . LYS A 1 182 ? 215.594 139.916 164.763 1.00 102.32 721 LYS A O 1
ATOM 1355 N N . GLY A 1 183 ? 213.507 140.522 165.370 1.00 106.85 722 GLY A N 1
ATOM 1356 C CA . GLY A 1 183 ? 213.446 139.633 166.518 1.00 101.74 722 GLY A CA 1
ATOM 1357 C C . GLY A 1 183 ? 214.464 139.901 167.614 1.00 93.67 722 GLY A C 1
ATOM 1358 O O . GLY A 1 183 ? 214.996 141.007 167.730 1.00 96.44 722 GLY A O 1
ATOM 1359 N N . PHE A 1 184 ? 214.745 138.862 168.398 1.00 82.68 723 PHE A N 1
ATOM 1360 C CA . PHE A 1 184 ? 215.514 138.955 169.643 1.00 64.38 723 PHE A CA 1
ATOM 1361 C C . PHE A 1 184 ? 215.083 140.132 170.521 1.00 58.51 723 PHE A C 1
ATOM 1362 O O . PHE A 1 184 ? 214.236 139.967 171.404 1.00 58.98 723 PHE A O 1
ATOM 1370 N N . SER A 1 185 ? 215.646 141.318 170.282 1.00 52.32 724 SER A N 1
ATOM 1371 C CA . SER A 1 185 ? 215.315 142.476 171.118 1.00 44.62 724 SER A CA 1
ATOM 1372 C C . SER A 1 185 ? 214.019 143.167 170.688 1.00 51.21 724 SER A C 1
ATOM 1373 O O . SER A 1 185 ? 213.577 144.130 171.321 1.00 46.92 724 SER A O 1
ATOM 1376 N N . LEU A 1 186 ? 213.402 142.674 169.619 1.00 59.49 725 LEU A N 1
ATOM 1377 C CA . LEU A 1 186 ? 212.162 143.271 169.129 1.00 59.72 725 LEU A CA 1
ATOM 1378 C C . LEU A 1 186 ? 211.007 142.276 169.082 1.00 56.28 725 LEU A C 1
ATOM 1379 O O . LEU A 1 186 ? 211.218 141.078 168.849 1.00 57.31 725 LEU A O 1
ATOM 1384 N N . GLY A 1 187 ? 209.793 142.781 169.313 1.00 46.78 726 GLY A N 1
ATOM 1385 C CA . GLY A 1 187 ? 208.582 142.001 169.143 1.00 43.27 726 GLY A CA 1
ATOM 1386 C C . GLY A 1 187 ? 208.310 141.576 167.704 1.00 52.69 726 GLY A C 1
ATOM 1387 O O . GLY A 1 187 ? 208.990 141.990 166.757 1.00 58.42 726 GLY A O 1
ATOM 1388 N N . ARG A 1 188 ? 207.306 140.728 167.532 1.00 54.41 727 ARG A N 1
ATOM 1389 C CA . ARG A 1 188 ? 206.954 140.262 166.199 1.00 56.06 727 ARG A CA 1
ATOM 1390 C C . ARG A 1 188 ? 205.506 140.573 165.885 1.00 63.31 727 ARG A C 1
ATOM 1391 O O . ARG A 1 188 ? 204.624 140.390 166.727 1.00 65.90 727 ARG A O 1
ATOM 1399 N N . PHE A 1 189 ? 205.253 141.066 164.679 1.00 63.51 728 PHE A N 1
ATOM 1400 C CA . PHE A 1 189 ? 203.880 141.305 164.298 1.00 62.67 728 PHE A CA 1
ATOM 1401 C C . PHE A 1 189 ? 203.238 139.976 163.948 1.00 60.74 728 PHE A C 1
ATOM 1402 O O . PHE A 1 189 ? 203.142 139.611 162.782 1.00 60.15 728 PHE A O 1
ATOM 1410 N N . THR A 1 190 ? 202.831 139.239 164.974 1.00 59.88 729 THR A N 1
ATOM 1411 C CA . THR A 1 190 ? 202.031 138.041 164.784 1.00 64.56 729 THR A CA 1
ATOM 1412 C C . THR A 1 190 ? 200.914 138.046 165.805 1.00 61.21 729 THR A C 1
ATOM 1413 O O . THR A 1 190 ? 201.090 138.531 166.923 1.00 57.34 729 THR A O 1
ATOM 1417 N N . PRO A 1 191 ? 199.754 137.517 165.410 1.00 62.63 730 PRO A N 1
ATOM 1418 C CA . PRO A 1 191 ? 198.602 137.309 166.291 1.00 60.69 730 PRO A CA 1
ATOM 1419 C C . PRO A 1 191 ? 199.004 136.634 167.592 1.00 59.65 730 PRO A C 1
ATOM 1420 O O . PRO A 1 191 ? 198.648 137.111 168.665 1.00 61.35 730 PRO A O 1
ATOM 1424 N N . ALA A 1 192 ? 199.741 135.532 167.477 1.00 57.99 731 ALA A N 1
ATOM 1425 C CA . ALA A 1 192 ? 200.175 134.753 168.629 1.00 61.85 731 ALA A CA 1
ATOM 1426 C C . ALA A 1 192 ? 200.784 135.646 169.697 1.00 66.93 731 ALA A C 1
ATOM 1427 O O . ALA A 1 192 ? 200.428 135.561 170.872 1.00 70.86 731 ALA A O 1
ATOM 1429 N N . TYR A 1 193 ? 201.685 136.521 169.264 1.00 62.08 732 TYR A N 1
ATOM 1430 C CA . TYR A 1 193 ? 202.417 137.401 170.165 1.00 51.96 732 TYR A CA 1
ATOM 1431 C C . TYR A 1 193 ? 201.592 138.593 170.628 1.00 50.94 732 TYR A C 1
ATOM 1432 O O . TYR A 1 193 ? 201.543 138.897 171.815 1.00 49.17 732 TYR A O 1
ATOM 1441 N N . LEU A 1 194 ? 200.945 139.270 169.689 1.00 50.29 733 LEU A N 1
ATOM 1442 C CA . LEU A 1 194 ? 200.196 140.472 170.026 1.00 47.36 733 LEU A CA 1
ATOM 1443 C C . LEU A 1 194 ? 198.998 140.171 170.926 1.00 50.47 733 LEU A C 1
ATOM 1444 O O . LEU A 1 194 ? 198.560 141.039 171.685 1.00 46.07 733 LEU A O 1
ATOM 1449 N N . ASN A 1 195 ? 198.474 138.948 170.844 1.00 45.02 734 ASN A N 1
ATOM 1450 C CA . ASN A 1 195 ? 197.340 138.547 171.672 1.00 45.88 734 ASN A CA 1
ATOM 1451 C C . ASN A 1 195 ? 197.620 138.612 173.168 1.00 50.69 734 ASN A C 1
ATOM 1452 O O . ASN A 1 195 ? 196.685 138.658 173.960 1.00 56.86 734 ASN A O 1
ATOM 1457 N N . PHE A 1 196 ? 198.897 138.598 173.551 1.00 45.84 735 PHE A N 1
ATOM 1458 C CA . PHE A 1 196 ? 199.282 138.718 174.962 1.00 47.92 735 PHE A CA 1
ATOM 1459 C C . PHE A 1 196 ? 199.101 140.140 175.522 1.00 51.37 735 PHE A C 1
ATOM 1460 O O . PHE A 1 196 ? 199.160 140.338 176.734 1.00 56.92 735 PHE A O 1
ATOM 1468 N N . PHE A 1 197 ? 198.901 141.135 174.660 1.00 51.27 736 PHE A N 1
ATOM 1469 C CA . PHE A 1 197 ? 199.022 142.526 175.111 1.00 46.51 736 PHE A CA 1
ATOM 1470 C C . PHE A 1 197 ? 197.810 143.417 174.887 1.00 49.12 736 PHE A C 1
ATOM 1471 O O . PHE A 1 197 ? 197.023 143.224 173.955 1.00 47.81 736 PHE A O 1
ATOM 1479 N N . ARG A 1 198 ? 197.675 144.404 175.767 1.00 43.71 737 ARG A N 1
ATOM 1480 C CA . ARG A 1 198 ? 196.817 145.538 175.492 1.00 41.26 737 ARG A CA 1
ATOM 1481 C C . ARG A 1 198 ? 197.408 146.268 174.308 1.00 37.77 737 ARG A C 1
ATOM 1482 O O . ARG A 1 198 ? 198.629 146.367 174.176 1.00 41.43 737 ARG A O 1
ATOM 1490 N N . ILE A 1 199 ? 196.543 146.774 173.443 1.00 41.14 738 ILE A N 1
ATOM 1491 C CA . ILE A 1 199 ? 197.003 147.501 172.272 1.00 45.23 738 ILE A CA 1
ATOM 1492 C C . ILE A 1 199 ? 196.317 148.855 172.184 1.00 39.62 738 ILE A C 1
ATOM 1493 O O . ILE A 1 199 ? 195.107 148.974 172.389 1.00 44.38 738 ILE A O 1
ATOM 1498 N N . ALA A 1 200 ? 197.126 149.875 171.925 1.00 40.14 739 ALA A N 1
ATOM 1499 C CA . ALA A 1 200 ? 196.650 151.234 171.767 1.00 44.38 739 ALA A CA 1
ATOM 1500 C C . ALA A 1 200 ? 196.633 151.566 170.286 1.00 43.16 739 ALA A C 1
ATOM 1501 O O . ALA A 1 200 ? 197.554 151.195 169.565 1.00 39.42 739 ALA A O 1
ATOM 1503 N N . ILE A 1 201 ? 195.582 152.240 169.830 1.00 38.37 740 ILE A N 1
ATOM 1504 C CA . ILE A 1 201 ? 195.468 152.610 168.422 1.00 41.69 740 ILE A CA 1
ATOM 1505 C C . ILE A 1 201 ? 195.174 154.089 168.317 1.00 45.02 740 ILE A C 1
ATOM 1506 O O . ILE A 1 201 ? 194.306 154.600 169.023 1.00 47.32 740 ILE A O 1
ATOM 1511 N N . VAL A 1 202 ? 195.887 154.785 167.443 1.00 41.88 741 VAL A N 1
ATOM 1512 C CA . VAL A 1 202 ? 195.493 156.151 167.138 1.00 49.00 741 VAL A CA 1
ATOM 1513 C C . VAL A 1 202 ? 194.720 156.190 165.837 1.00 48.37 741 VAL A C 1
ATOM 1514 O O . VAL A 1 202 ? 195.172 155.674 164.814 1.00 47.87 741 VAL A O 1
ATOM 1518 N N . ARG A 1 203 ? 193.545 156.800 165.887 1.00 52.72 742 ARG A N 1
ATOM 1519 C CA . ARG A 1 203 ? 192.750 156.992 164.693 1.00 46.21 742 ARG A CA 1
ATOM 1520 C C . ARG A 1 203 ? 192.775 158.454 164.288 1.00 54.80 742 ARG A C 1
ATOM 1521 O O . ARG A 1 203 ? 192.808 159.345 165.138 1.00 53.15 742 ARG A O 1
ATOM 1529 N N . HIS A 1 204 ? 192.771 158.689 162.982 1.00 50.75 743 HIS A N 1
ATOM 1530 C CA . HIS A 1 204 ? 192.628 160.025 162.444 1.00 51.75 743 HIS A CA 1
ATOM 1531 C C . HIS A 1 204 ? 191.274 160.073 161.742 1.00 60.12 743 HIS A C 1
ATOM 1532 O O . HIS A 1 204 ? 191.090 159.470 160.687 1.00 57.57 743 HIS A O 1
ATOM 1539 N N . GLN A 1 205 ? 190.321 160.762 162.366 1.00 55.72 744 GLN A N 1
ATOM 1540 C CA . GLN A 1 205 ? 188.953 160.823 161.882 1.00 58.80 744 GLN A CA 1
ATOM 1541 C C . GLN A 1 205 ? 188.399 159.437 161.576 1.00 59.93 744 GLN A C 1
ATOM 1542 O O . GLN A 1 205 ? 187.737 159.244 160.559 1.00 62.66 744 GLN A O 1
ATOM 1548 N N . GLY A 1 206 ? 188.688 158.475 162.446 1.00 56.69 745 GLY A N 1
ATOM 1549 C CA . GLY A 1 206 ? 188.156 157.133 162.298 1.00 58.72 745 GLY A CA 1
ATOM 1550 C C . GLY A 1 206 ? 189.102 156.142 161.644 1.00 58.42 745 GLY A C 1
ATOM 1551 O O . GLY A 1 206 ? 188.983 154.934 161.842 1.00 65.96 745 GLY A O 1
ATOM 1552 N N . LYS A 1 207 ? 190.042 156.651 160.858 1.00 58.26 746 LYS A N 1
ATOM 1553 C CA . LYS A 1 207 ? 190.999 155.800 160.158 1.00 61.24 746 LYS A CA 1
ATOM 1554 C C . LYS A 1 207 ? 192.191 155.496 161.051 1.00 54.66 746 LYS A C 1
ATOM 1555 O O . LYS A 1 207 ? 192.765 156.404 161.644 1.00 57.49 746 LYS A O 1
ATOM 1561 N N . PRO A 1 208 ? 192.569 154.214 161.146 1.00 55.08 747 PRO A N 1
ATOM 1562 C CA . PRO A 1 208 ? 193.719 153.798 161.962 1.00 53.70 747 PRO A CA 1
ATOM 1563 C C . PRO A 1 208 ? 195.023 154.285 161.350 1.00 48.27 747 PRO A C 1
ATOM 1564 O O . PRO A 1 208 ? 195.217 154.070 160.161 1.00 54.48 747 PRO A O 1
ATOM 1568 N N . VAL A 1 209 ? 195.893 154.924 162.128 1.00 46.07 748 VAL A N 1
ATOM 1569 C CA . VAL A 1 209 ? 197.133 155.482 161.576 1.00 50.91 748 VAL A CA 1
ATOM 1570 C C . VAL A 1 209 ? 198.381 155.156 162.418 1.00 47.57 748 VAL A C 1
ATOM 1571 O O . VAL A 1 209 ? 199.512 155.360 161.973 1.00 50.52 748 VAL A O 1
ATOM 1575 N N . ALA A 1 210 ? 198.179 154.637 163.621 1.00 44.93 749 ALA A N 1
ATOM 1576 C CA . ALA A 1 210 ? 199.296 154.116 164.411 1.00 45.72 749 ALA A CA 1
ATOM 1577 C C . ALA A 1 210 ? 198.809 153.128 165.459 1.00 45.82 749 ALA A C 1
ATOM 1578 O O . ALA A 1 210 ? 197.643 153.168 165.886 1.00 46.40 749 ALA A O 1
ATOM 1580 N N . PHE A 1 211 ? 199.703 152.231 165.865 1.00 43.29 750 PHE A N 1
ATOM 1581 C CA . PHE A 1 211 ? 199.409 151.360 166.992 1.00 43.67 750 PHE A CA 1
ATOM 1582 C C . PHE A 1 211 ? 200.665 151.023 167.800 1.00 46.23 750 PHE A C 1
ATOM 1583 O O . PHE A 1 211 ? 201.794 151.233 167.353 1.00 45.21 750 PHE A O 1
ATOM 1591 N N . ALA A 1 212 ? 200.443 150.480 168.990 1.00 40.51 751 ALA A N 1
ATOM 1592 C CA . ALA A 1 212 ? 201.511 150.075 169.876 1.00 39.18 751 ALA A CA 1
ATOM 1593 C C . ALA A 1 212 ? 200.976 149.007 170.808 1.00 36.80 751 ALA A C 1
ATOM 1594 O O . ALA A 1 212 ? 199.863 149.134 171.322 1.00 41.69 751 ALA A O 1
ATOM 1596 N N . ASN A 1 213 ? 201.738 147.937 170.989 1.00 33.57 752 ASN A N 1
ATOM 1597 C CA . ASN A 1 213 ? 201.397 146.950 172.006 1.00 37.27 752 ASN A CA 1
ATOM 1598 C C . ASN A 1 213 ? 202.002 147.408 173.318 1.00 36.36 752 ASN A C 1
ATOM 1599 O O . ASN A 1 213 ? 203.087 147.976 173.340 1.00 38.49 752 ASN A O 1
ATOM 1604 N N . LEU A 1 214 ? 201.284 147.191 174.407 1.00 38.68 753 LEU A N 1
ATOM 1605 C CA . LEU A 1 214 ? 201.703 147.735 175.691 1.00 37.57 753 LEU A CA 1
ATOM 1606 C C . LEU A 1 214 ? 202.256 146.646 176.600 1.00 31.49 753 LEU A C 1
ATOM 1607 O O . LEU A 1 214 ? 201.621 145.615 176.797 1.00 42.63 753 LEU A O 1
ATOM 1612 N N . LEU A 1 215 ? 203.454 146.861 177.129 1.00 36.46 754 LEU A N 1
ATOM 1613 C CA . LEU A 1 215 ? 204.047 145.914 178.070 1.00 31.35 754 LEU A CA 1
ATOM 1614 C C . LEU A 1 215 ? 203.736 146.337 179.506 1.00 36.81 754 LEU A C 1
ATOM 1615 O O . LEU A 1 215 ? 204.198 147.387 179.970 1.00 31.88 754 LEU A O 1
ATOM 1620 N N . GLU A 1 216 ? 202.945 145.523 180.201 1.00 41.02 755 GLU A N 1
ATOM 1621 C CA . GLU A 1 216 ? 202.567 145.795 181.588 1.00 40.08 755 GLU A CA 1
ATOM 1622 C C . GLU A 1 216 ? 202.819 144.585 182.471 1.00 38.37 755 GLU A C 1
ATOM 1623 O O . GLU A 1 216 ? 203.085 143.495 181.976 1.00 41.74 755 GLU A O 1
ATOM 1629 N N . THR A 1 217 ? 202.739 144.784 183.782 1.00 37.32 756 THR A N 1
ATOM 1630 C CA . THR A 1 217 ? 202.643 143.682 184.728 1.00 38.37 756 THR A CA 1
ATOM 1631 C C . THR A 1 217 ? 201.422 143.922 185.611 1.00 45.27 756 THR A C 1
ATOM 1632 O O . THR A 1 217 ? 200.744 144.932 185.455 1.00 50.22 756 THR A O 1
ATOM 1636 N N . ASP A 1 218 ? 201.144 143.011 186.539 1.00 42.40 757 ASP A N 1
ATOM 1637 C CA . ASP A 1 218 ? 200.032 143.206 187.472 1.00 48.49 757 ASP A CA 1
ATOM 1638 C C . ASP A 1 218 ? 200.250 144.391 188.418 1.00 51.45 757 ASP A C 1
ATOM 1639 O O . ASP A 1 218 ? 199.294 144.919 188.982 1.00 56.22 757 ASP A O 1
ATOM 1644 N N . SER A 1 219 ? 201.499 144.793 188.619 1.00 51.38 758 SER A N 1
ATOM 1645 C CA . SER A 1 219 ? 201.776 145.928 189.491 1.00 51.77 758 SER A CA 1
ATOM 1646 C C . SER A 1 219 ? 201.787 147.196 188.647 1.00 54.43 758 SER A C 1
ATOM 1647 O O . SER A 1 219 ? 201.751 147.133 187.414 1.00 49.06 758 SER A O 1
ATOM 1650 N N . ARG A 1 220 ? 201.827 148.354 189.293 1.00 53.38 759 ARG A N 1
ATOM 1651 C CA . ARG A 1 220 ? 201.832 149.594 188.523 1.00 56.42 759 ARG A CA 1
ATOM 1652 C C . ARG A 1 220 ? 203.165 150.335 188.651 1.00 48.33 759 ARG A C 1
ATOM 1653 O O . ARG A 1 220 ? 203.217 151.558 188.537 1.00 48.89 759 ARG A O 1
ATOM 1661 N N . GLU A 1 221 ? 204.240 149.590 188.890 1.00 37.92 760 GLU A N 1
ATOM 1662 C CA . GLU A 1 221 ? 205.568 150.180 188.953 1.00 43.30 760 GLU A CA 1
ATOM 1663 C C . GLU A 1 221 ? 206.001 150.722 187.602 1.00 41.22 760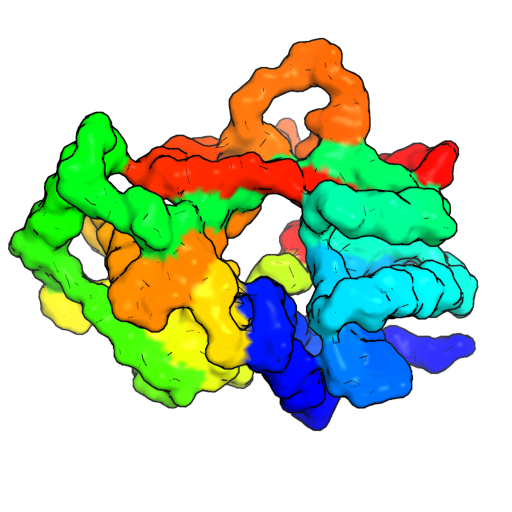 GLU A C 1
ATOM 1664 O O . GLU A 1 221 ? 206.509 151.834 187.505 1.00 42.16 760 GLU A O 1
ATOM 1670 N N . LEU A 1 222 ? 205.784 149.937 186.555 1.00 37.98 761 LEU A N 1
ATOM 1671 C CA . LEU A 1 222 ? 206.368 150.257 185.269 1.00 34.67 761 LEU A CA 1
ATOM 1672 C C . LEU A 1 222 ? 205.532 149.709 184.126 1.00 40.82 761 LEU A C 1
ATOM 1673 O O . LEU A 1 222 ? 205.089 148.567 184.180 1.00 43.18 761 LEU A O 1
ATOM 1678 N N . ALA A 1 223 ? 205.299 150.539 183.115 1.00 34.01 762 ALA A N 1
ATOM 1679 C CA . ALA A 1 223 ? 204.769 150.079 181.834 1.00 33.97 762 ALA A CA 1
ATOM 1680 C C . ALA A 1 223 ? 205.752 150.512 180.761 1.00 37.73 762 ALA A C 1
ATOM 1681 O O . ALA A 1 223 ? 206.494 151.480 180.963 1.00 35.27 762 ALA A O 1
ATOM 1683 N N . SER A 1 224 ? 205.783 149.803 179.634 1.00 37.03 763 SER A N 1
ATOM 1684 C CA . SER A 1 224 ? 206.674 150.202 178.544 1.00 39.09 763 SER A CA 1
ATOM 1685 C C . SER A 1 224 ? 206.209 149.751 177.169 1.00 40.23 763 SER A C 1
ATOM 1686 O O . SER A 1 224 ? 205.117 149.207 177.006 1.00 40.21 763 SER A O 1
ATOM 1689 N N . LEU A 1 225 ? 207.082 149.984 176.194 1.00 45.15 764 LEU A N 1
ATOM 1690 C CA . LEU A 1 225 ? 206.778 149.841 174.782 1.00 41.52 764 LEU A CA 1
ATOM 1691 C C . LEU A 1 225 ? 207.500 148.680 174.139 1.00 46.02 764 LEU A C 1
ATOM 1692 O O . LEU A 1 225 ? 208.574 148.272 174.589 1.00 46.09 764 LEU A O 1
ATOM 1697 N N . ASP A 1 226 ? 206.891 148.152 173.084 1.00 42.41 765 ASP A N 1
ATOM 1698 C CA . ASP A 1 226 ? 207.548 147.199 172.207 1.00 42.40 765 ASP A CA 1
ATOM 1699 C C . ASP A 1 226 ? 207.344 147.704 170.765 1.00 48.34 765 ASP A C 1
ATOM 1700 O O . ASP A 1 226 ? 208.073 148.586 170.319 1.00 49.20 765 ASP A O 1
ATOM 1705 N N . LEU A 1 227 ? 206.352 147.187 170.042 1.00 43.49 766 LEU A N 1
ATOM 1706 C CA . LEU A 1 227 ? 206.134 147.655 168.672 1.00 45.88 766 LEU A CA 1
ATOM 1707 C C . LEU A 1 227 ? 205.381 148.975 168.682 1.00 45.47 766 LEU A C 1
ATOM 1708 O O . LEU A 1 227 ? 204.371 149.122 169.362 1.00 44.48 766 LEU A O 1
ATOM 1713 N N . MET A 1 228 ? 205.901 149.944 167.947 1.00 41.89 767 MET A N 1
ATOM 1714 C CA . MET A 1 228 ? 205.200 151.190 167.747 1.00 47.26 767 MET A CA 1
ATOM 1715 C C . MET A 1 228 ? 205.340 151.565 166.293 1.00 51.77 767 MET A C 1
ATOM 1716 O O . MET A 1 228 ? 206.422 151.924 165.853 1.00 52.88 767 MET A O 1
ATOM 1721 N N . ARG A 1 229 ? 204.246 151.467 165.545 1.00 56.68 768 ARG A N 1
ATOM 1722 C CA . ARG A 1 229 ? 204.291 151.688 164.107 1.00 55.02 768 ARG A CA 1
ATOM 1723 C C . ARG A 1 229 ? 203.242 152.697 163.667 1.00 54.86 768 ARG A C 1
ATOM 1724 O O . ARG A 1 229 ? 202.068 152.599 164.030 1.00 55.54 768 ARG A O 1
ATOM 1732 N N . VAL A 1 230 ? 203.706 153.686 162.907 1.00 49.97 769 VAL A N 1
ATOM 1733 C CA . VAL A 1 230 ? 202.878 154.764 162.379 1.00 46.26 769 VAL A CA 1
ATOM 1734 C C . VAL A 1 230 ? 202.775 154.693 160.848 1.00 53.02 769 VAL A C 1
ATOM 1735 O O . VAL A 1 230 ? 203.769 154.470 160.168 1.00 60.01 769 VAL A O 1
ATOM 1739 N N . HIS A 1 231 ? 201.573 154.877 160.312 1.00 63.26 770 HIS A N 1
ATOM 1740 C CA . HIS A 1 231 ? 201.379 155.002 158.868 1.00 68.90 770 HIS A CA 1
ATOM 1741 C C . HIS A 1 231 ? 202.199 156.172 158.322 1.00 71.99 770 HIS A C 1
ATOM 1742 O O . HIS A 1 231 ? 202.194 157.252 158.902 1.00 77.13 770 HIS A O 1
ATOM 1749 N N . PRO A 1 232 ? 202.929 155.954 157.217 1.00 78.46 771 PRO A N 1
ATOM 1750 C CA . PRO A 1 232 ? 203.748 157.002 156.594 1.00 74.42 771 PRO A CA 1
ATOM 1751 C C . PRO A 1 232 ? 202.955 158.253 156.230 1.00 67.00 771 PRO A C 1
ATOM 1752 O O . PRO A 1 232 ? 203.497 159.359 156.260 1.00 70.62 771 PRO A O 1
ATOM 1756 N N . ASP A 1 233 ? 201.683 158.076 155.899 1.00 54.76 772 ASP A N 1
ATOM 1757 C CA . ASP A 1 233 ? 200.851 159.198 155.498 1.00 59.83 772 ASP A CA 1
ATOM 1758 C C . ASP A 1 233 ? 200.070 159.776 156.675 1.00 62.78 772 ASP A C 1
ATOM 1759 O O . ASP A 1 233 ? 199.197 160.625 156.495 1.00 63.60 772 ASP A O 1
ATOM 1764 N N . ALA A 1 234 ? 200.366 159.315 157.884 1.00 60.27 773 ALA A N 1
ATOM 1765 C CA . ALA A 1 234 ? 199.666 159.844 159.045 1.00 60.76 773 ALA A CA 1
ATOM 1766 C C . ALA A 1 234 ? 200.137 161.277 159.277 1.00 59.98 773 ALA A C 1
ATOM 1767 O O . ALA A 1 234 ? 201.256 161.618 158.885 1.00 61.85 773 ALA A O 1
ATOM 1769 N N . PRO A 1 235 ? 199.284 162.124 159.889 1.00 55.39 774 PRO A N 1
ATOM 1770 C CA . PRO A 1 235 ? 199.680 163.485 160.292 1.00 56.80 774 PRO A CA 1
ATOM 1771 C C . PRO A 1 235 ? 200.995 163.499 161.085 1.00 55.30 774 PRO A C 1
ATOM 1772 O O . PRO A 1 235 ? 201.258 162.569 161.851 1.00 51.80 774 PRO A O 1
ATOM 1776 N N . LYS A 1 236 ? 201.811 164.533 160.896 1.00 54.92 775 LYS A N 1
ATOM 1777 C CA . LYS A 1 236 ? 203.157 164.552 161.463 1.00 51.95 775 LYS A CA 1
ATOM 1778 C C . LYS A 1 236 ? 203.110 164.367 162.985 1.00 53.31 775 LYS A C 1
ATOM 1779 O O . LYS A 1 236 ? 203.993 163.753 163.578 1.00 49.74 775 LYS A O 1
ATOM 1781 N N . LEU A 1 237 ? 202.040 164.870 163.591 1.00 54.66 776 LEU A N 1
ATOM 1782 C CA . LEU A 1 237 ? 201.865 164.885 165.036 1.00 55.52 776 LEU A CA 1
ATOM 1783 C C . LEU A 1 237 ? 201.599 163.511 165.650 1.00 57.01 776 LEU A C 1
ATOM 1784 O O . LEU A 1 237 ? 201.668 163.346 166.872 1.00 50.44 776 LEU A O 1
ATOM 1789 N N . THR A 1 238 ? 201.294 162.532 164.799 1.00 55.01 777 THR A N 1
ATOM 1790 C CA . THR A 1 238 ? 200.733 161.259 165.249 1.00 50.43 777 THR A CA 1
ATOM 1791 C C . THR A 1 238 ? 201.582 160.538 166.297 1.00 47.06 777 THR A C 1
ATOM 1792 O O . THR A 1 238 ? 201.059 160.077 167.319 1.00 41.22 777 THR A O 1
ATOM 1796 N N . MET A 1 239 ? 202.887 160.454 166.073 1.00 44.70 778 MET A N 1
ATOM 1797 C CA . MET A 1 239 ? 203.705 159.689 166.999 1.00 44.98 778 MET A CA 1
ATOM 1798 C C . MET A 1 239 ? 203.851 160.392 168.352 1.00 47.30 778 MET A C 1
ATOM 1799 O O . MET A 1 239 ? 203.877 159.737 169.396 1.00 39.52 778 MET A O 1
ATOM 1804 N N . GLU A 1 240 ? 203.948 161.717 168.337 1.00 45.44 779 GLU A N 1
ATOM 1805 C CA . GLU A 1 240 ? 204.044 162.458 169.582 1.00 41.21 779 GLU A CA 1
ATOM 1806 C C . GLU A 1 240 ? 202.735 162.321 170.347 1.00 46.38 779 GLU A C 1
ATOM 1807 O O . GLU A 1 240 ? 202.737 162.067 171.554 1.00 42.39 779 GLU A O 1
ATOM 1813 N N . PHE A 1 241 ? 201.623 162.482 169.625 1.00 43.53 780 PHE A N 1
ATOM 1814 C CA . PHE A 1 241 ? 200.286 162.382 170.202 1.00 43.46 780 PHE A CA 1
ATOM 1815 C C . PHE A 1 241 ? 200.095 161.028 170.882 1.00 43.57 780 PHE A C 1
ATOM 1816 O O . PHE A 1 241 ? 199.627 160.951 172.016 1.00 47.67 780 PHE A O 1
ATOM 1824 N N . LEU A 1 242 ? 200.477 159.965 170.182 1.00 38.87 781 LEU A N 1
ATOM 1825 C CA . LEU A 1 242 ? 200.405 158.623 170.733 1.00 36.82 781 LEU A CA 1
ATOM 1826 C C . LEU A 1 242 ? 201.197 158.498 172.044 1.00 38.94 781 LEU A C 1
ATOM 1827 O O . LEU A 1 242 ? 200.676 158.037 173.063 1.00 39.58 781 LEU A O 1
ATOM 1832 N N . MET A 1 243 ? 202.451 158.915 172.020 1.00 35.60 782 MET A N 1
ATOM 1833 C CA . MET A 1 243 ? 203.292 158.822 173.205 1.00 36.89 782 MET A CA 1
ATOM 1834 C C . MET A 1 243 ? 202.730 159.630 174.385 1.00 39.57 782 MET A C 1
ATOM 1835 O O . MET A 1 243 ? 202.647 159.133 175.514 1.00 39.33 782 MET A O 1
ATOM 1840 N N . LEU A 1 244 ? 202.340 160.873 174.115 1.00 32.59 783 LEU A N 1
ATOM 1841 C CA . LEU A 1 244 ? 201.759 161.721 175.140 1.00 35.65 783 LEU A CA 1
ATOM 1842 C C . LEU A 1 244 ? 200.499 161.058 175.709 1.00 42.33 783 LEU A C 1
ATOM 1843 O O . LEU A 1 244 ? 200.287 161.030 176.921 1.00 47.16 783 LEU A O 1
ATOM 1848 N N . GLY A 1 245 ? 199.682 160.499 174.827 1.00 38.54 784 GLY A N 1
ATOM 1849 C CA . GLY A 1 245 ? 198.467 159.818 175.244 1.00 38.80 784 GLY A CA 1
ATOM 1850 C C . GLY A 1 245 ? 198.729 158.632 176.153 1.00 36.44 784 GLY A C 1
ATOM 1851 O O . GLY A 1 245 ? 198.018 158.426 177.133 1.00 43.01 784 GLY A O 1
ATOM 1852 N N . LEU A 1 246 ? 199.756 157.853 175.832 1.00 33.21 785 LEU A N 1
ATOM 1853 C CA . LEU A 1 246 ? 200.127 156.715 176.660 1.00 35.48 785 LEU A CA 1
ATOM 1854 C C . LEU A 1 246 ? 200.592 157.176 178.043 1.00 37.15 785 LEU A C 1
ATOM 1855 O O . LEU A 1 246 ? 200.204 156.602 179.052 1.00 37.57 785 LEU A O 1
ATOM 1860 N N . ILE A 1 247 ? 201.407 158.221 178.080 1.00 34.92 786 ILE A N 1
ATOM 1861 C CA . ILE A 1 247 ? 201.856 158.787 179.352 1.00 37.14 786 ILE A CA 1
ATOM 1862 C C . ILE A 1 247 ? 200.666 159.249 180.201 1.00 41.06 786 ILE A C 1
ATOM 1863 O O . ILE A 1 247 ? 200.547 158.880 181.378 1.00 39.10 786 ILE A O 1
ATOM 1868 N N . LEU A 1 248 ? 199.762 160.011 179.591 1.00 38.49 787 LEU A N 1
ATOM 1869 C CA . LEU A 1 248 ? 198.567 160.460 180.297 1.00 40.65 787 LEU A CA 1
ATOM 1870 C C . LEU A 1 248 ? 197.733 159.274 180.774 1.00 46.06 787 LEU A C 1
ATOM 1871 O O . LEU A 1 248 ? 197.288 159.248 181.922 1.00 46.17 787 LEU A O 1
ATOM 1876 N N . HIS A 1 249 ? 197.542 158.288 179.893 1.00 40.52 788 HIS A N 1
ATOM 1877 C CA . HIS A 1 249 ? 196.833 157.060 180.248 1.00 34.61 788 HIS A CA 1
ATOM 1878 C C . HIS A 1 249 ? 197.418 156.377 181.493 1.00 43.63 788 HIS A C 1
ATOM 1879 O O . HIS A 1 249 ? 196.692 156.127 182.455 1.00 43.82 788 HIS A O 1
ATOM 1886 N N . TYR A 1 250 ? 198.719 156.088 181.483 1.00 32.58 789 TYR A N 1
ATOM 1887 C CA . TYR A 1 250 ? 199.321 155.381 182.607 1.00 41.47 789 TYR A CA 1
ATOM 1888 C C . TYR A 1 250 ? 199.418 156.241 183.866 1.00 41.33 789 TYR A C 1
ATOM 1889 O O . TYR A 1 250 ? 199.306 155.715 184.968 1.00 44.25 789 TYR A O 1
ATOM 1898 N N . LYS A 1 251 ? 199.609 157.550 183.718 1.00 39.66 790 LYS A N 1
ATOM 1899 C CA . LYS A 1 251 ? 199.509 158.432 184.880 1.00 41.95 790 LYS A CA 1
ATOM 1900 C C . LYS A 1 251 ? 198.144 158.268 185.528 1.00 47.69 790 LYS A C 1
ATOM 1901 O O . LYS A 1 251 ? 198.034 158.106 186.742 1.00 49.67 790 LYS A O 1
ATOM 1907 N N . ALA A 1 252 ? 197.101 158.303 184.709 1.00 35.58 791 ALA A N 1
ATOM 1908 C CA . ALA A 1 252 ? 195.742 158.219 185.227 1.00 37.11 791 ALA A CA 1
ATOM 1909 C C . ALA A 1 252 ? 195.451 156.842 185.824 1.00 46.57 791 ALA A C 1
ATOM 1910 O O . ALA A 1 252 ? 194.644 156.729 186.740 1.00 51.44 791 ALA A O 1
ATOM 1912 N N . GLN A 1 253 ? 196.108 155.798 185.319 1.00 45.17 792 GLN A N 1
ATOM 1913 C CA . GLN A 1 253 ? 195.906 154.448 185.857 1.00 46.65 792 GLN A CA 1
ATOM 1914 C C . GLN A 1 253 ? 196.632 154.241 187.186 1.00 53.58 792 GLN A C 1
ATOM 1915 O O . GLN A 1 253 ? 196.481 153.199 187.819 1.00 58.05 792 GLN A O 1
ATOM 1921 N N . GLY A 1 254 ? 197.446 155.213 187.592 1.00 50.87 793 GLY A N 1
ATOM 1922 C CA . GLY A 1 254 ? 198.185 155.104 188.839 1.00 47.29 793 GLY A CA 1
ATOM 1923 C C . GLY A 1 254 ? 199.557 154.457 188.724 1.00 53.64 793 GLY A C 1
ATOM 1924 O O . GLY A 1 254 ? 200.168 154.082 189.730 1.00 48.85 793 GLY A O 1
ATOM 1925 N N . HIS A 1 255 ? 200.051 154.321 187.498 1.00 49.40 794 HIS A N 1
ATOM 1926 C CA . HIS A 1 255 ? 201.391 153.793 187.293 1.00 45.05 794 HIS A CA 1
ATOM 1927 C C . HIS A 1 255 ? 202.432 154.818 187.740 1.00 45.41 794 HIS A C 1
ATOM 1928 O O . HIS A 1 255 ? 202.169 156.021 187.740 1.00 46.12 794 HIS A O 1
ATOM 1935 N N . ALA A 1 256 ? 203.608 154.338 188.128 1.00 36.84 795 ALA A N 1
ATOM 1936 C CA . ALA A 1 256 ? 204.643 155.212 188.666 1.00 44.10 795 ALA A CA 1
ATOM 1937 C C . ALA A 1 256 ? 205.595 155.666 187.572 1.00 42.00 795 ALA A C 1
ATOM 1938 O O . ALA A 1 256 ? 205.949 156.841 187.495 1.00 41.21 795 ALA A O 1
ATOM 1940 N N . ARG A 1 257 ? 206.016 154.733 186.727 1.00 37.17 796 ARG A N 1
ATOM 1941 C CA . ARG A 1 257 ? 206.936 155.077 185.652 1.00 35.95 796 ARG A CA 1
ATOM 1942 C C . ARG A 1 257 ? 206.492 154.526 184.310 1.00 36.89 796 ARG A C 1
ATOM 1943 O O . ARG A 1 257 ? 205.811 153.506 184.228 1.00 35.34 796 ARG A O 1
ATOM 1951 N N . PHE A 1 258 ? 206.894 155.210 183.250 1.00 34.26 797 PHE A N 1
ATOM 1952 C CA . PHE A 1 258 ? 206.610 154.743 181.908 1.00 32.62 797 PHE A CA 1
ATOM 1953 C C . PHE A 1 258 ? 207.875 154.802 181.061 1.00 34.90 797 PHE A C 1
ATOM 1954 O O . PHE A 1 258 ? 208.490 155.860 180.917 1.00 36.59 797 PHE A O 1
ATOM 1962 N N . SER A 1 259 ? 208.280 153.659 180.519 1.00 35.49 798 SER A N 1
ATOM 1963 C CA . SER A 1 259 ? 209.526 153.602 179.759 1.00 37.20 798 SER A CA 1
ATOM 1964 C C . SER A 1 259 ? 209.344 153.916 178.273 1.00 34.97 798 SER A C 1
ATOM 1965 O O . SER A 1 259 ? 208.522 153.295 177.590 1.00 31.24 798 SER A O 1
ATOM 1968 N N . LEU A 1 260 ? 210.140 154.858 177.776 1.00 31.62 799 LEU A N 1
ATOM 1969 C CA . LEU A 1 260 ? 210.121 155.231 176.36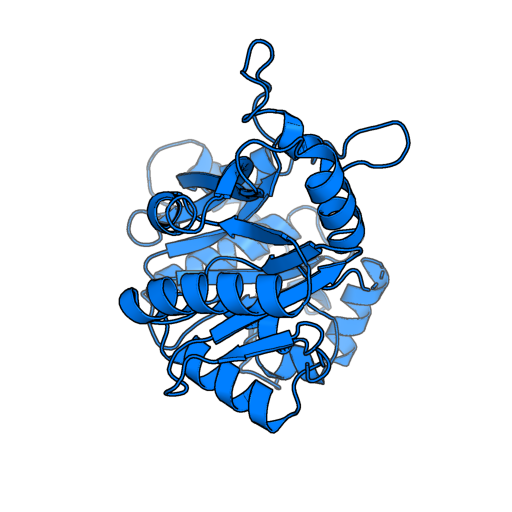1 1.00 29.78 799 LEU A CA 1
ATOM 1970 C C . LEU A 1 260 ? 211.121 154.416 175.544 1.00 37.40 799 LEU A C 1
ATOM 1971 O O . LEU A 1 260 ? 211.197 154.561 174.324 1.00 35.76 799 LEU A O 1
ATOM 1976 N N . GLY A 1 261 ? 211.916 153.583 176.210 1.00 35.24 800 GLY A N 1
ATOM 1977 C CA . GLY A 1 261 ? 212.888 152.767 175.505 1.00 35.09 800 GLY A CA 1
ATOM 1978 C C . GLY A 1 261 ? 214.289 153.362 175.410 1.00 45.52 800 GLY A C 1
ATOM 1979 O O . GLY A 1 261 ? 214.556 154.483 175.876 1.00 36.12 800 GLY A O 1
ATOM 1980 N N . MET A 1 262 ? 215.196 152.595 174.808 1.00 38.75 801 MET A N 1
ATOM 1981 C CA . MET A 1 262 ? 216.613 152.924 174.848 1.00 37.51 801 MET A CA 1
ATOM 1982 C C . MET A 1 262 ? 217.099 153.672 173.610 1.00 32.15 801 MET A C 1
ATOM 1983 O O . MET A 1 262 ? 216.646 153.429 172.495 1.00 40.34 801 MET A O 1
ATOM 1988 N N . VAL A 1 263 ? 218.014 154.598 173.835 1.00 30.06 802 VAL A N 1
ATOM 1989 C CA . VAL A 1 263 ? 218.756 155.239 172.764 1.00 32.14 802 VAL A CA 1
ATOM 1990 C C . VAL A 1 263 ? 220.194 154.755 172.813 1.00 33.15 802 VAL A C 1
ATOM 1991 O O . VAL A 1 263 ? 220.895 155.018 173.786 1.00 36.56 802 VAL A O 1
ATOM 1995 N N . PRO A 1 264 ? 220.644 154.051 171.763 1.00 33.87 803 PRO A N 1
ATOM 1996 C CA . PRO A 1 264 ? 222.035 153.576 171.739 1.00 29.54 803 PRO A CA 1
ATOM 1997 C C . PRO A 1 264 ? 223.071 154.700 171.716 1.00 31.46 803 PRO A C 1
ATOM 1998 O O . PRO A 1 264 ? 222.739 155.847 171.412 1.00 35.70 803 PRO A O 1
ATOM 2002 N N . LEU A 1 265 ? 224.308 154.354 172.068 1.00 35.90 804 LEU A N 1
ATOM 2003 C CA . LEU A 1 265 ? 225.409 155.312 172.218 1.00 40.40 804 LEU A CA 1
ATOM 2004 C C . LEU A 1 265 ? 225.452 156.417 171.194 1.00 40.77 804 LEU A C 1
ATOM 2005 O O . LEU A 1 265 ? 225.554 157.594 171.543 1.00 38.75 804 LEU A O 1
ATOM 2010 N N . ALA A 1 266 ? 225.409 156.032 169.924 1.00 38.58 805 ALA A N 1
ATOM 2011 C CA . ALA A 1 266 ? 225.637 156.991 168.846 1.00 42.84 805 ALA A CA 1
ATOM 2012 C C . ALA A 1 266 ? 224.525 158.053 168.780 1.00 41.04 805 ALA A C 1
ATOM 2013 O O . ALA A 1 266 ? 224.703 159.124 168.195 1.00 45.41 805 ALA A O 1
ATOM 2015 N N . GLY A 1 267 ? 223.387 157.763 169.402 1.00 33.12 806 GLY A N 1
ATOM 2016 C CA . GLY A 1 267 ? 222.295 158.722 169.445 1.00 33.74 806 GLY A CA 1
ATOM 2017 C C . GLY A 1 267 ? 222.376 159.665 170.641 1.00 42.53 806 GLY A C 1
ATOM 2018 O O . GLY A 1 267 ? 221.553 160.575 170.773 1.00 39.56 806 GLY A O 1
ATOM 2019 N N . LEU A 1 268 ? 223.361 159.451 171.516 1.00 39.61 807 LEU A N 1
ATOM 2020 C CA . LEU A 1 268 ? 223.534 160.303 172.698 1.00 46.58 807 LEU A CA 1
ATOM 2021 C C . LEU A 1 268 ? 224.468 161.458 172.362 1.00 48.32 807 LEU A C 1
ATOM 2022 O O . LEU A 1 268 ? 225.061 161.489 171.274 1.00 49.27 807 LEU A O 1
ATOM 2027 N N . GLN A 1 269 ? 224.582 162.414 173.277 1.00 55.21 808 GLN A N 1
ATOM 2028 C CA . GLN A 1 269 ? 225.520 163.517 173.096 1.00 67.95 808 GLN A CA 1
ATOM 2029 C C . GLN A 1 269 ? 226.912 162.919 172.919 1.00 67.94 808 GLN A C 1
ATOM 2030 O O . GLN A 1 269 ? 227.326 162.055 173.691 1.00 64.19 808 GLN A O 1
ATOM 2036 N N . PRO A 1 270 ? 227.623 163.341 171.870 1.00 79.80 809 PRO A N 1
ATOM 2037 C CA . PRO A 1 270 ? 228.921 162.738 171.532 1.00 85.06 809 PRO A CA 1
ATOM 2038 C C . PRO A 1 270 ? 229.982 162.918 172.625 1.00 85.24 809 PRO A C 1
ATOM 2039 O O . PRO A 1 270 ? 229.990 163.933 173.327 1.00 86.58 809 PRO A O 1
ATOM 2043 N N . ARG A 1 271 ? 230.866 161.936 172.765 1.00 83.91 810 ARG A N 1
ATOM 2044 C CA . ARG A 1 271 ? 231.935 162.002 173.761 1.00 82.21 810 ARG A CA 1
ATOM 2045 C C . ARG A 1 271 ? 233.244 161.410 173.242 1.00 83.53 810 ARG A C 1
ATOM 2046 O O . ARG A 1 271 ? 233.546 160.237 173.481 1.00 83.58 810 ARG A O 1
ATOM 2054 N N . ARG A 1 272 ? 234.020 162.209 172.520 1.00 84.33 811 ARG A N 1
ATOM 2055 C CA . ARG A 1 272 ? 235.358 161.774 172.139 1.00 83.73 811 ARG A CA 1
ATOM 2056 C C . ARG A 1 272 ? 236.283 162.113 173.314 1.00 77.43 811 ARG A C 1
ATOM 2057 O O . ARG A 1 272 ? 236.029 163.051 174.093 1.00 67.84 811 ARG A O 1
ATOM 2059 N N . GLY A 1 273 ? 237.339 161.329 173.461 1.00 66.27 812 GLY A N 1
ATOM 2060 C CA . GLY A 1 273 ? 238.177 161.439 174.633 1.00 62.15 812 GLY A CA 1
ATOM 2061 C C . GLY A 1 273 ? 237.682 160.504 175.716 1.00 49.55 812 GLY A C 1
ATOM 2062 O O . GLY A 1 273 ? 238.339 160.339 176.739 1.00 61.73 812 GLY A O 1
ATOM 2063 N N . ALA A 1 274 ? 236.519 159.897 175.484 1.00 44.01 813 ALA A N 1
ATOM 2064 C CA . ALA A 1 274 ? 235.939 158.935 176.413 1.00 44.22 813 ALA A CA 1
ATOM 2065 C C . ALA A 1 274 ? 236.694 157.613 176.335 1.00 42.05 813 ALA A C 1
ATOM 2066 O O . ALA A 1 274 ? 237.184 157.235 175.280 1.00 39.02 813 ALA A O 1
ATOM 2068 N N . PRO A 1 275 ? 236.833 156.925 177.470 1.00 44.80 814 PRO A N 1
ATOM 2069 C CA . PRO A 1 275 ? 237.516 155.627 177.414 1.00 35.66 814 PRO A CA 1
ATOM 2070 C C . PRO A 1 275 ? 236.750 154.627 176.542 1.00 31.01 814 PRO A C 1
ATOM 2071 O O . PRO A 1 275 ? 235.539 154.771 176.313 1.00 29.60 814 PRO A O 1
ATOM 2075 N N . LEU A 1 276 ? 237.460 153.625 176.044 1.00 28.35 815 LEU A N 1
ATOM 2076 C CA . LEU A 1 276 ? 236.866 152.669 175.121 1.00 27.91 815 LEU A CA 1
ATOM 2077 C C . LEU A 1 276 ? 235.641 151.923 175.674 1.00 28.97 815 LEU A C 1
ATOM 2078 O O . LEU A 1 276 ? 234.722 151.610 174.895 1.00 26.84 815 LEU A O 1
ATOM 2083 N N . THR A 1 277 ? 235.588 151.658 176.989 1.00 26.36 816 THR A N 1
ATOM 2084 C CA . THR A 1 277 ? 234.415 150.947 177.540 1.00 28.38 816 THR A CA 1
ATOM 2085 C C . THR A 1 277 ? 233.154 151.737 177.339 1.00 28.18 816 THR A C 1
ATOM 2086 O O . THR A 1 277 ? 232.047 151.187 177.362 1.00 32.59 816 THR A O 1
ATOM 2090 N N . GLN A 1 278 ? 233.306 153.040 177.175 1.00 26.59 817 GLN A N 1
ATOM 2091 C CA . GLN A 1 278 ? 232.132 153.866 176.969 1.00 29.44 817 GLN A CA 1
ATOM 2092 C C . GLN A 1 278 ? 231.950 154.213 175.495 1.00 28.66 817 GLN A C 1
ATOM 2093 O O . GLN A 1 278 ? 231.112 155.032 175.164 1.00 42.81 817 GLN A O 1
ATOM 2099 N N . ARG A 1 279 ? 232.706 153.554 174.616 1.00 28.14 818 ARG A N 1
ATOM 2100 C CA . ARG A 1 279 ? 232.604 153.806 173.164 1.00 33.82 818 ARG A CA 1
ATOM 2101 C C . ARG A 1 279 ? 232.376 152.556 172.304 1.00 28.01 818 ARG A C 1
ATOM 2102 O O . ARG A 1 279 ? 231.559 152.574 171.391 1.00 30.50 818 ARG A O 1
ATOM 2110 N N . LEU A 1 280 ? 233.106 151.480 172.590 1.00 27.10 819 LEU A N 1
ATOM 2111 C CA . LEU A 1 280 ? 233.046 150.264 171.780 1.00 30.65 819 LEU A CA 1
ATOM 2112 C C . LEU A 1 280 ? 231.618 149.728 171.559 1.00 34.91 819 LEU A C 1
ATOM 2113 O O . LEU A 1 280 ? 231.364 149.069 170.550 1.00 32.05 819 LEU A O 1
ATOM 2118 N N . GLY A 1 281 ? 230.695 150.022 172.481 1.00 23.15 820 GLY A N 1
ATOM 2119 C CA . GLY A 1 281 ? 229.317 149.579 172.368 1.00 22.68 820 GLY A CA 1
ATOM 2120 C C . GLY A 1 281 ? 228.615 150.051 171.101 1.00 31.50 820 GLY A C 1
ATOM 2121 O O . GLY A 1 281 ? 227.638 149.438 170.659 1.00 22.67 820 GLY A O 1
ATOM 2122 N N . ALA A 1 282 ? 229.100 151.140 170.503 1.00 23.35 821 ALA A N 1
ATOM 2123 C CA . ALA A 1 282 ? 228.514 151.618 169.248 1.00 32.53 821 ALA A CA 1
ATOM 2124 C C . ALA A 1 282 ? 228.613 150.559 168.147 1.00 33.13 821 ALA A C 1
ATOM 2125 O O . ALA A 1 282 ? 227.821 150.564 167.206 1.00 26.28 821 ALA A O 1
ATOM 2127 N N . LEU A 1 283 ? 229.584 149.651 168.281 1.00 24.00 822 LEU A N 1
ATOM 2128 C CA . LEU A 1 283 ? 229.843 148.635 167.267 1.00 28.54 822 LEU A CA 1
ATOM 2129 C C . LEU A 1 283 ? 228.685 147.661 167.136 1.00 31.84 822 LEU A C 1
ATOM 2130 O O . LEU A 1 283 ? 228.607 146.924 166.148 1.00 27.96 822 LEU A O 1
ATOM 2135 N N . VAL A 1 284 ? 227.781 147.659 168.120 1.00 27.28 823 VAL A N 1
ATOM 2136 C CA . VAL A 1 284 ? 226.586 146.831 168.033 1.00 26.88 823 VAL A CA 1
ATOM 2137 C C . VAL A 1 284 ? 225.657 147.327 166.895 1.00 27.71 823 VAL A C 1
ATOM 2138 O O . VAL A 1 284 ? 224.942 146.551 166.290 1.00 31.42 823 VAL A O 1
ATOM 2142 N N . PHE A 1 285 ? 225.684 148.619 166.593 1.00 29.81 824 PHE A N 1
ATOM 2143 C CA . PHE A 1 285 ? 224.754 149.159 165.611 1.00 29.63 824 PHE A CA 1
ATOM 2144 C C . PHE A 1 285 ? 225.472 149.800 164.432 1.00 33.95 824 PHE A C 1
ATOM 2145 O O . PHE A 1 285 ? 225.666 151.011 164.387 1.00 33.27 824 PHE A O 1
ATOM 2153 N N . ARG A 1 286 ? 225.875 148.978 163.478 1.00 34.64 825 ARG A N 1
ATOM 2154 C CA . ARG A 1 286 ? 226.507 149.487 162.279 1.00 33.35 825 ARG A CA 1
ATOM 2155 C C . ARG A 1 286 ? 225.585 149.289 161.109 1.00 42.19 825 ARG A C 1
ATOM 2156 O O . ARG A 1 286 ? 224.867 148.299 161.041 1.00 46.18 825 ARG A O 1
ATOM 2164 N N . ARG A 1 287 ? 225.624 150.229 160.180 1.00 43.71 826 ARG A N 1
ATOM 2165 C CA . ARG A 1 287 ? 224.814 150.159 158.980 1.00 46.27 826 ARG A CA 1
ATOM 2166 C C . ARG A 1 287 ? 225.709 150.411 157.792 1.00 45.72 826 ARG A C 1
ATOM 2167 O O . ARG A 1 287 ? 225.825 151.547 157.344 1.00 44.31 826 ARG A O 1
ATOM 2175 N N . GLY A 1 288 ? 226.355 149.363 157.294 1.00 44.10 827 GLY A N 1
ATOM 2176 C CA . GLY A 1 288 ? 227.229 149.491 156.136 1.00 40.34 827 GLY A CA 1
ATOM 2177 C C . GLY A 1 288 ? 228.495 150.269 156.467 1.00 49.23 827 GLY A C 1
ATOM 2178 O O . GLY A 1 288 ? 229.242 149.923 157.387 1.00 57.08 827 GLY A O 1
ATOM 2179 N N . GLU A 1 289 ? 228.720 151.355 155.740 1.00 45.27 828 GLU A N 1
ATOM 2180 C CA . GLU A 1 289 ? 229.924 152.149 155.931 1.00 39.56 828 GLU A CA 1
ATOM 2181 C C . GLU A 1 289 ? 229.828 153.149 157.089 1.00 41.05 828 GLU A C 1
ATOM 2182 O O . GLU A 1 289 ? 230.735 153.966 157.289 1.00 36.51 828 GLU A O 1
ATOM 2188 N N . GLN A 1 290 ? 228.752 153.035 157.863 1.00 39.52 829 GLN A N 1
ATOM 2189 C CA . GLN A 1 290 ? 228.321 154.052 158.811 1.00 36.20 829 GLN A CA 1
ATOM 2190 C C . GLN A 1 290 ? 227.776 153.383 160.069 1.00 35.01 829 GLN A C 1
ATOM 2191 O O . GLN A 1 290 ? 227.264 152.263 159.992 1.00 37.85 829 GLN A O 1
ATOM 2197 N N . PHE A 1 291 ? 227.917 154.040 161.223 1.00 34.78 830 PHE A N 1
ATOM 2198 C CA . PHE A 1 291 ? 227.147 153.685 162.426 1.00 39.29 830 PHE A CA 1
ATOM 2199 C C . PHE A 1 291 ? 225.704 154.137 162.250 1.00 38.73 830 PHE A C 1
ATOM 2200 O O . PHE A 1 291 ? 225.468 155.179 161.639 1.00 39.13 830 PHE A O 1
ATOM 2208 N N . TYR A 1 292 ? 224.740 153.386 162.780 1.00 40.79 831 TYR A N 1
ATOM 2209 C CA . TYR A 1 292 ? 223.409 153.966 163.006 1.00 35.03 831 TYR A CA 1
ATOM 2210 C C . TYR A 1 292 ? 223.605 155.157 163.912 1.00 40.31 831 TYR A C 1
ATOM 2211 O O . TYR A 1 292 ? 224.300 155.060 164.924 1.00 45.31 831 TYR A O 1
ATOM 2220 N N . ASN A 1 293 ? 223.006 156.282 163.566 1.00 42.54 832 ASN A N 1
ATOM 2221 C CA . ASN A 1 293 ? 223.190 157.475 164.371 1.00 52.87 832 ASN A CA 1
ATOM 2222 C C . ASN A 1 293 ? 221.940 157.829 165.160 1.00 51.21 832 ASN A C 1
ATOM 2223 O O . ASN A 1 293 ? 222.002 158.643 166.084 1.00 54.25 832 ASN A O 1
ATOM 2228 N N . PHE A 1 294 ? 220.820 157.195 164.810 1.00 40.59 833 PHE A N 1
ATOM 2229 C CA . PHE A 1 294 ? 219.576 157.372 165.551 1.00 42.48 833 PHE A CA 1
ATOM 2230 C C . PHE A 1 294 ? 219.242 158.845 165.666 1.00 50.45 833 PHE A C 1
ATOM 2231 O O . PHE A 1 294 ? 218.937 159.343 166.764 1.00 43.86 833 PHE A O 1
ATOM 2239 N N . GLN A 1 295 ? 219.320 159.542 164.535 1.00 52.42 834 GLN A N 1
ATOM 2240 C CA . GLN A 1 295 ? 219.126 160.979 164.553 1.00 57.47 834 GLN A CA 1
ATOM 2241 C C . GLN A 1 295 ? 217.730 161.338 165.028 1.00 52.66 834 GLN A C 1
ATOM 2242 O O . GLN A 1 295 ? 216.732 160.784 164.559 1.00 47.36 834 GLN A O 1
ATOM 2248 N N . GLY A 1 296 ? 217.682 162.249 165.994 1.00 50.48 835 GLY A N 1
ATOM 2249 C CA . GLY A 1 296 ? 216.431 162.784 166.486 1.00 45.76 835 GLY A CA 1
ATOM 2250 C C . GLY A 1 296 ? 215.729 161.905 167.502 1.00 47.17 835 GLY A C 1
ATOM 2251 O O . GLY A 1 296 ? 214.729 162.318 168.102 1.00 44.21 835 GLY A O 1
ATOM 2252 N N . LEU A 1 297 ? 216.228 160.687 167.689 1.00 39.76 836 LEU A N 1
ATOM 2253 C CA . LEU A 1 297 ? 215.549 159.753 168.575 1.00 36.86 836 LEU A CA 1
ATOM 2254 C C . LEU A 1 297 ? 215.595 160.291 170.007 1.00 37.05 836 LEU A C 1
ATOM 2255 O O . LEU A 1 297 ? 214.578 160.317 170.709 1.00 40.41 836 LEU A O 1
ATOM 2260 N N . ARG A 1 298 ? 216.775 160.753 170.413 1.00 33.91 837 ARG A N 1
ATOM 2261 C CA . ARG A 1 298 ? 216.977 161.285 171.753 1.00 38.79 837 ARG A CA 1
ATOM 2262 C C . ARG A 1 298 ? 216.145 162.554 171.912 1.00 39.66 837 ARG A C 1
ATOM 2263 O O . ARG A 1 298 ? 215.450 162.725 172.920 1.00 42.04 837 ARG A O 1
ATOM 2271 N N . ARG A 1 299 ? 216.200 163.428 170.904 1.00 35.23 838 ARG A N 1
ATOM 2272 C CA . ARG A 1 299 ? 215.453 164.687 170.939 1.00 39.92 838 ARG A CA 1
ATOM 2273 C C . ARG A 1 299 ? 213.952 164.424 171.081 1.00 41.57 838 ARG A C 1
ATOM 2274 O O . ARG A 1 299 ? 213.259 165.114 171.831 1.00 46.25 838 ARG A O 1
ATOM 2276 N N . PHE A 1 300 ? 213.457 163.411 170.381 1.00 31.64 839 PHE A N 1
ATOM 2277 C CA . PHE A 1 300 ? 212.044 163.099 170.443 1.00 34.11 839 PHE A CA 1
ATOM 2278 C C . PHE A 1 300 ? 211.639 162.665 171.850 1.00 37.85 839 PHE A C 1
ATOM 2279 O O . PHE A 1 300 ? 210.638 163.134 172.394 1.00 42.38 839 PHE A O 1
ATOM 2287 N N . LYS A 1 301 ? 212.408 161.756 172.431 1.00 34.98 840 LYS A N 1
ATOM 2288 C CA . LYS A 1 301 ? 212.070 161.239 173.750 1.00 36.89 840 LYS A CA 1
ATOM 2289 C C . LYS A 1 301 ? 212.150 162.354 174.788 1.00 33.84 840 LYS A C 1
ATOM 2290 O O . LYS A 1 301 ? 211.388 162.368 175.750 1.00 38.49 840 LYS A O 1
ATOM 2296 N N . ASP A 1 302 ? 213.055 163.304 174.572 1.00 35.18 841 ASP A N 1
ATOM 2297 C CA . ASP A 1 302 ? 213.261 164.377 175.535 1.00 35.16 841 ASP A CA 1
ATOM 2298 C C . ASP A 1 302 ? 212.090 165.344 175.563 1.00 32.99 841 ASP A C 1
ATOM 2299 O O . ASP A 1 302 ? 211.980 166.163 176.477 1.00 41.17 841 ASP A O 1
ATOM 2304 N N . LYS A 1 303 ? 211.202 165.237 174.580 1.00 32.02 842 LYS A N 1
ATOM 2305 C CA . LYS A 1 303 ? 209.983 166.044 174.571 1.00 33.26 842 LYS A CA 1
ATOM 2306 C C . LYS A 1 303 ? 209.168 165.798 175.831 1.00 40.90 842 LYS A C 1
ATOM 2307 O O . LYS A 1 303 ? 208.386 166.643 176.249 1.00 42.67 842 LYS A O 1
ATOM 2313 N N . PHE A 1 304 ? 209.342 164.633 176.439 1.00 37.53 843 PHE A N 1
ATOM 2314 C CA . PHE A 1 304 ? 208.471 164.266 177.537 1.00 36.19 843 PHE A CA 1
ATOM 2315 C C . PHE A 1 304 ? 209.161 164.384 178.894 1.00 36.04 843 PHE A C 1
ATOM 2316 O O . PHE A 1 304 ? 208.646 163.901 179.893 1.00 39.42 843 PHE A O 1
ATOM 2324 N N . GLN A 1 305 ? 210.309 165.053 178.914 1.00 32.78 844 GLN A N 1
ATOM 2325 C CA . GLN A 1 305 ? 211.145 165.172 180.114 1.00 38.60 844 GLN A CA 1
ATOM 2326 C C . GLN A 1 305 ? 211.348 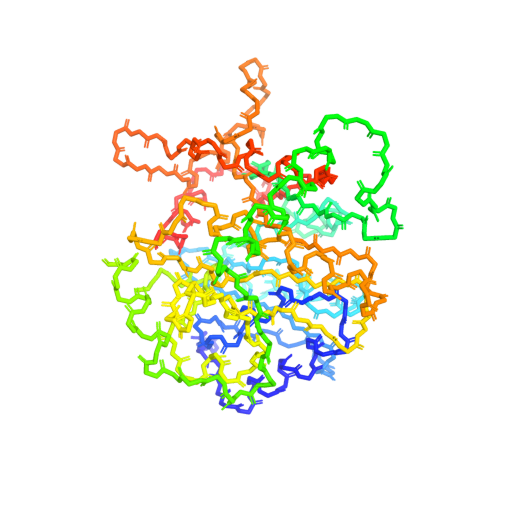163.859 180.866 1.00 40.41 844 GLN A C 1
ATOM 2327 O O . GLN A 1 305 ? 211.093 163.776 182.069 1.00 38.65 844 GLN A O 1
ATOM 2333 N N . PRO A 1 306 ? 211.823 162.824 180.164 1.00 37.55 845 PRO A N 1
ATOM 2334 C CA . PRO A 1 306 ? 212.141 161.605 180.906 1.00 36.24 845 PRO A CA 1
ATOM 2335 C C . PRO A 1 306 ? 213.385 161.764 181.761 1.00 35.70 845 PRO A C 1
ATOM 2336 O O . PRO A 1 306 ? 214.070 162.787 181.710 1.00 36.35 845 PRO A O 1
ATOM 2340 N N . ASP A 1 307 ? 213.663 160.736 182.549 1.00 34.23 846 ASP A N 1
ATOM 2341 C CA . ASP A 1 307 ? 214.951 160.580 183.205 1.00 30.90 846 ASP A CA 1
ATOM 2342 C C . ASP A 1 307 ? 215.738 159.545 182.429 1.00 34.96 846 ASP A C 1
ATOM 2343 O O . ASP A 1 307 ? 215.147 158.598 181.888 1.00 34.52 846 ASP A O 1
ATOM 2348 N N . TRP A 1 308 ? 217.061 159.699 182.398 1.00 31.97 847 TRP A N 1
ATOM 2349 C CA . TRP A 1 308 ? 217.891 158.805 181.603 1.00 34.24 847 TRP A CA 1
ATOM 2350 C C . TRP A 1 308 ? 218.793 157.945 182.475 1.00 30.09 847 TRP A C 1
ATOM 2351 O O . TRP A 1 308 ? 219.420 158.445 183.400 1.00 34.37 847 TRP A O 1
ATOM 2362 N N . GLU A 1 309 ? 218.876 156.654 182.167 1.00 30.63 848 GLU A N 1
ATOM 2363 C CA . GLU A 1 309 ? 219.797 155.761 182.876 1.00 35.07 848 GLU A CA 1
ATOM 2364 C C . GLU A 1 309 ? 220.572 154.916 181.884 1.00 31.68 848 GLU A C 1
ATOM 2365 O O . GLU A 1 309 ? 220.012 154.443 180.895 1.00 30.78 848 GLU A O 1
ATOM 2371 N N . PRO A 1 310 ? 221.858 154.703 182.159 1.00 33.34 849 PRO A N 1
ATOM 2372 C CA . PRO A 1 310 ? 222.655 153.889 181.236 1.00 27.57 849 PRO A CA 1
ATOM 2373 C C . PRO A 1 310 ? 222.146 152.456 181.161 1.00 33.14 849 PRO A C 1
ATOM 2374 O O . PRO A 1 310 ? 221.479 151.986 182.077 1.00 32.83 849 PRO A O 1
ATOM 2378 N N . ARG A 1 311 ? 222.435 151.789 180.052 1.00 32.70 850 ARG A N 1
ATOM 2379 C CA . ARG A 1 311 ? 222.224 150.346 179.924 1.00 23.96 850 ARG A CA 1
ATOM 2380 C C . ARG A 1 311 ? 223.531 149.785 179.428 1.00 30.41 850 ARG A C 1
ATOM 2381 O O . ARG A 1 311 ? 224.266 150.469 178.710 1.00 22.76 850 ARG A O 1
ATOM 2389 N N . TYR A 1 312 ? 223.838 148.554 179.800 1.00 27.26 851 TYR A N 1
ATOM 2390 C CA . TYR A 1 312 ? 225.152 148.031 179.498 1.00 22.65 851 TYR A CA 1
ATOM 2391 C C . TYR A 1 312 ? 225.100 146.732 178.734 1.00 26.74 851 TYR A C 1
ATOM 2392 O O . TYR A 1 312 ? 224.084 146.044 178.709 1.00 27.45 851 TYR A O 1
ATOM 2401 N N . LEU A 1 313 ? 226.218 146.422 178.101 1.00 24.58 852 LEU A N 1
ATOM 2402 C CA . LEU A 1 313 ? 226.474 145.112 177.525 1.00 22.74 852 LEU A CA 1
ATOM 2403 C C . LEU A 1 313 ? 227.493 144.434 178.430 1.00 25.59 852 LEU A C 1
ATOM 2404 O O . LEU A 1 313 ? 228.630 144.911 178.546 1.00 23.48 852 LEU A O 1
ATOM 2409 N N . ALA A 1 314 ? 227.100 143.348 179.088 1.00 23.95 853 ALA A N 1
ATOM 2410 C CA . ALA A 1 314 ? 228.045 142.618 179.945 1.00 24.79 853 ALA A CA 1
ATOM 2411 C C . ALA A 1 314 ? 228.754 141.534 179.129 1.00 27.39 853 ALA A C 1
ATOM 2412 O O . ALA A 1 314 ? 228.108 140.719 178.461 1.00 32.79 853 ALA A O 1
ATOM 2414 N N . VAL A 1 315 ? 230.085 141.546 179.166 1.00 25.42 854 VAL A N 1
ATOM 2415 C CA . VAL A 1 315 ? 230.907 140.658 178.361 1.00 25.80 854 VAL A CA 1
ATOM 2416 C C . VAL A 1 315 ? 232.070 140.130 179.203 1.00 31.81 854 VAL A C 1
ATOM 2417 O O . VAL A 1 315 ? 232.435 140.754 180.186 1.00 33.05 854 VAL A O 1
ATOM 2421 N N . PRO A 1 316 ? 232.659 138.986 178.808 1.00 35.69 855 PRO A N 1
ATOM 2422 C CA . PRO A 1 316 ? 233.783 138.383 179.543 1.00 39.63 855 PRO A CA 1
ATOM 2423 C C . PRO A 1 316 ? 234.925 139.358 179.847 1.00 42.98 855 PRO A C 1
ATOM 2424 O O . PRO A 1 316 ? 235.457 140.030 178.950 1.00 33.96 855 PRO A O 1
ATOM 2428 N N . ALA A 1 317 ? 235.302 139.425 181.117 1.00 36.40 856 ALA A N 1
ATOM 2429 C CA . ALA A 1 317 ? 236.384 140.305 181.547 1.00 38.56 856 ALA A CA 1
ATOM 2430 C C . ALA A 1 317 ? 237.722 139.788 181.051 1.00 40.16 856 ALA A C 1
ATOM 2431 O O . ALA A 1 317 ? 237.905 138.577 180.887 1.00 40.94 856 ALA A O 1
ATOM 2433 N N . GLY A 1 318 ? 238.651 140.713 180.812 1.00 37.13 857 GLY A N 1
ATOM 2434 C CA . GLY A 1 318 ? 240.012 140.355 180.462 1.00 50.14 857 GLY A CA 1
ATOM 2435 C C . GLY A 1 318 ? 240.221 139.966 179.012 1.00 59.80 857 GLY A C 1
ATOM 2436 O O . GLY A 1 318 ? 241.352 139.904 178.551 1.00 68.28 857 GLY A O 1
ATOM 2437 N N . LEU A 1 319 ? 239.138 139.712 178.286 1.00 55.73 858 LEU A N 1
ATOM 2438 C CA . LEU A 1 319 ? 239.246 139.292 176.890 1.00 42.45 858 LEU A CA 1
ATOM 2439 C C . LEU A 1 319 ? 238.728 140.343 175.920 1.00 33.12 858 LEU A C 1
ATOM 2440 O O . LEU A 1 319 ? 237.768 141.073 176.222 1.00 30.85 858 LEU A O 1
ATOM 2445 N N . ASP A 1 320 ? 239.361 140.405 174.752 1.00 30.78 859 ASP A N 1
ATOM 2446 C CA . ASP A 1 320 ? 238.983 141.363 173.719 1.00 27.63 859 ASP A CA 1
ATOM 2447 C C . ASP A 1 320 ? 237.496 141.246 173.464 1.00 31.78 859 ASP A C 1
ATOM 2448 O O . ASP A 1 320 ? 237.014 140.188 173.109 1.00 35.70 859 ASP A O 1
ATOM 2453 N N . PRO A 1 321 ? 236.759 142.337 173.664 1.00 35.12 860 PRO A N 1
ATOM 2454 C CA . PRO A 1 321 ? 235.310 142.254 173.494 1.00 25.51 860 PRO A CA 1
ATOM 2455 C C . PRO A 1 321 ? 234.843 142.297 172.045 1.00 27.20 860 PRO A C 1
ATOM 2456 O O . PRO A 1 321 ? 233.631 142.177 171.830 1.00 27.93 860 PRO A O 1
ATOM 2460 N N . LEU A 1 322 ? 235.749 142.447 171.074 1.00 25.79 861 LEU A N 1
ATOM 2461 C CA . LEU A 1 322 ? 235.306 142.568 169.688 1.00 26.86 861 LEU A CA 1
ATOM 2462 C C . LEU A 1 322 ? 234.456 141.370 169.253 1.00 32.37 861 LEU A C 1
ATOM 2463 O O . LEU A 1 322 ? 233.437 141.545 168.573 1.00 35.24 861 LEU A O 1
ATOM 2468 N N . VAL A 1 323 ? 234.828 140.158 169.660 1.00 31.38 862 VAL A N 1
ATOM 2469 C CA . VAL A 1 323 ? 234.070 139.019 169.157 1.00 36.74 862 VAL A CA 1
ATOM 2470 C C . VAL A 1 323 ? 232.673 138.989 169.793 1.00 33.45 862 VAL A C 1
ATOM 2471 O O . VAL A 1 323 ? 231.687 138.763 169.083 1.00 34.79 862 VAL A O 1
ATOM 2475 N N . ALA A 1 324 ? 232.559 139.284 171.090 1.00 29.98 863 ALA A N 1
ATOM 2476 C CA . ALA A 1 324 ? 231.222 139.372 171.701 1.00 26.33 863 ALA A CA 1
ATOM 2477 C C . ALA A 1 324 ? 230.395 140.473 171.036 1.00 29.39 863 ALA A C 1
ATOM 2478 O O . ALA A 1 324 ? 229.178 140.339 170.845 1.00 34.59 863 ALA A O 1
ATOM 2480 N N . LEU A 1 325 ? 231.057 141.568 170.691 1.00 24.87 864 LEU A N 1
ATOM 2481 C CA . LEU A 1 325 ? 230.386 142.660 169.999 1.00 25.78 864 LEU A CA 1
ATOM 2482 C C . LEU A 1 325 ? 229.879 142.215 168.603 1.00 33.41 864 LEU A C 1
ATOM 2483 O O . LEU A 1 325 ? 228.753 142.541 168.218 1.00 30.41 864 LEU A O 1
ATOM 2488 N N . ALA A 1 326 ? 230.692 141.468 167.856 1.00 25.89 865 ALA A N 1
ATOM 2489 C CA . ALA A 1 326 ? 230.260 140.957 166.547 1.00 29.54 865 ALA A CA 1
ATOM 2490 C C . ALA A 1 326 ? 229.017 140.058 166.693 1.00 31.15 865 ALA A C 1
ATOM 2491 O O . ALA A 1 326 ? 228.047 140.181 165.937 1.00 30.89 865 ALA A O 1
ATOM 2493 N N . ASP A 1 327 ? 229.044 139.173 167.684 1.00 30.45 866 ASP A N 1
ATOM 2494 C CA . ASP A 1 327 ? 227.929 138.265 167.905 1.00 35.36 866 ASP A CA 1
ATOM 2495 C C . ASP A 1 327 ? 226.676 139.032 168.286 1.00 34.46 866 ASP A C 1
ATOM 2496 O O . ASP A 1 327 ? 225.574 138.738 167.807 1.00 34.66 866 ASP A O 1
ATOM 2501 N N . THR A 1 328 ? 226.848 140.034 169.132 1.00 28.17 867 THR A N 1
ATOM 2502 C CA . THR A 1 328 ? 225.713 140.833 169.546 1.00 27.74 867 THR A CA 1
ATOM 2503 C C . THR A 1 328 ? 225.177 141.624 1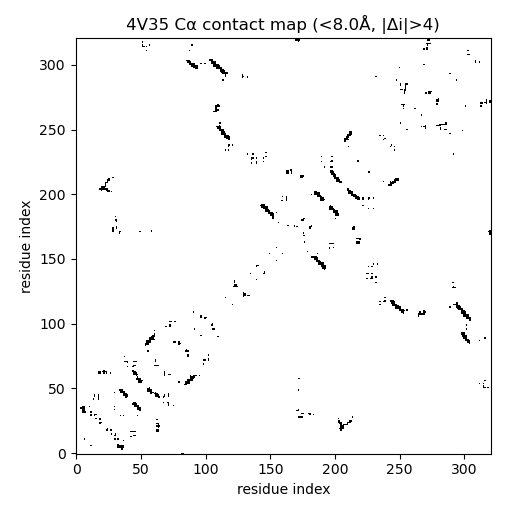68.344 1.00 29.73 867 THR A C 1
ATOM 2504 O O . THR A 1 328 ? 223.968 141.712 168.138 1.00 25.63 867 THR A O 1
ATOM 2508 N N . ALA A 1 329 ? 226.073 142.183 167.538 1.00 25.48 868 ALA A N 1
ATOM 2509 C CA . ALA A 1 329 ? 225.639 142.914 166.341 1.00 30.57 868 ALA A CA 1
ATOM 2510 C C . ALA A 1 329 ? 224.799 142.032 165.416 1.00 30.37 868 ALA A C 1
ATOM 2511 O O . ALA A 1 329 ? 223.753 142.458 164.929 1.00 34.40 868 ALA A O 1
ATOM 2513 N N . ALA A 1 330 ? 225.250 140.803 165.185 1.00 33.33 869 ALA A N 1
ATOM 2514 C CA . ALA A 1 330 ? 224.512 139.881 164.309 1.00 40.09 869 ALA A CA 1
ATOM 2515 C C . ALA A 1 330 ? 223.152 139.566 164.911 1.00 40.41 869 ALA A C 1
ATOM 2516 O O . ALA A 1 330 ? 222.134 139.516 164.217 1.00 40.75 869 ALA A O 1
ATOM 2518 N N . LEU A 1 331 ? 223.134 139.382 166.221 1.00 40.25 870 LEU A N 1
ATOM 2519 C CA . LEU A 1 331 ? 221.899 139.024 166.884 1.00 37.25 870 LEU A CA 1
ATOM 2520 C C . LEU A 1 331 ? 220.886 140.159 166.786 1.00 37.73 870 LEU A C 1
ATOM 2521 O O . LEU A 1 331 ? 219.705 139.924 166.527 1.00 41.43 870 LEU A O 1
ATOM 2526 N N . ILE A 1 332 ? 221.353 141.390 166.984 1.00 38.44 871 ILE A N 1
ATOM 2527 C CA . ILE A 1 332 ? 220.467 142.553 167.018 1.00 36.21 871 ILE A CA 1
ATOM 2528 C C . ILE A 1 332 ? 219.964 142.908 165.616 1.00 46.53 871 ILE A C 1
ATOM 2529 O O . ILE A 1 332 ? 218.831 143.359 165.459 1.00 44.59 871 ILE A O 1
ATOM 2534 N N . ALA A 1 333 ? 220.800 142.671 164.603 1.00 42.59 872 ALA A N 1
ATOM 2535 C CA . ALA A 1 333 ? 220.453 143.001 163.217 1.00 53.67 872 ALA A CA 1
ATOM 2536 C C . ALA A 1 333 ? 219.330 142.111 162.649 1.00 59.45 872 ALA A C 1
ATOM 2537 O O . ALA A 1 333 ? 219.149 140.953 163.052 1.00 63.21 872 ALA A O 1
#